Protein AF-0000000068358275 (afdb_homodimer)

Foldseek 3Di:
DVLCVQLDDDPVNLQVQLVVQQVQLVVQLVVLHQRKKKFKAFPNDTQFIFDACCPVVVNVPRHRLNRRLVSNVVSCVVVVHDQLVRQLRIEMEMAEADFQVSLLVSQQSQRAEYEYAAYDCPGHQCPNPHNSQCDPDPPRGDRHYYHYHRVNVSSVVSNVVSVCVVPVPPPPD/DVLCVQLDDDPVNLQVQLVVQQVQLVVQLVVLHQRKKKFKAFPNDTQFIFDACCPVVVNVPRHRLNRRLVSNVVSCVVVVHDQLVRQLRIEMEMAEADFLVSLLVSQQSQRAEYEYAAYDCPGHQCPNPHNSQCDPDPPRGDRHYYHYHRVNVSSVVSNVVSVCVVPVPPPPD

Secondary structure (DSSP, 8-state):
--HHHHT---HHHHHHHHHHHHHHHHHHHHTTS---EEEEEETTEEEEEEE--HHHHT-TT--HHHHHHHHHHHHHHHTT--HHHHHTTEEEEEEE--BHHHHHHHHHTT--EEEEEE--TTTBTBTTS-BTTT---TTS----EEEE-TTHHHHHHHHHHHHHHH-TTSS--/--HHHHT---HHHHHHHHHHHHHHHHHHHHTTS---EEEEEETTEEEEEEE--HHHHT-TT--HHHHHHHHHHHHHHHTT--HHHHHTTEEEEEEE--BHHHHHHHHHTT--EEEEEE--TTTBTBTTS-BTTT---TTS----EEEE-TTHHHHHHHHHHHHHHH-TTSS--

Nearest PDB structures (foldseek):
  7nz9-assembly1_A  TM=9.849E-01  e=3.488E-32  Mus musculus
  3dh1-assembly2_C  TM=9.889E-01  e=5.276E-32  Homo sapiens
  7bv5-assembly1_A  TM=9.024E-01  e=4.294E-19  Saccharomyces cerevisiae S288C
  7bv5-assembly2_B  TM=9.314E-01  e=2.581E-18  Saccharomyces cerevisiae S288C
  1wwr-assembly1_A  TM=8.885E-01  e=2.409E-18  Aquifex aeolicus

Structure (mmCIF, N/CA/C/O backbone):
data_AF-0000000068358275-model_v1
#
loop_
_entity.id
_entity.type
_entity.pdbx_description
1 polymer 'tRNA-specific adenosine deaminase 2'
#
loop_
_atom_site.group_PDB
_atom_site.id
_atom_site.type_symbol
_atom_site.label_atom_id
_atom_site.label_alt_id
_atom_site.label_comp_id
_atom_site.label_asym_id
_atom_site.label_entity_id
_atom_site.label_seq_id
_atom_site.pdbx_PDB_ins_code
_atom_site.Cartn_x
_atom_site.Cartn_y
_atom_site.Cartn_z
_atom_site.occupancy
_atom_site.B_iso_or_equiv
_atom_site.auth_seq_id
_atom_site.auth_comp_id
_atom_site.auth_asym_id
_atom_site.auth_atom_id
_atom_site.pdbx_PDB_model_num
ATOM 1 N N . MET A 1 1 ? -19.656 21.547 -2.484 1 29 1 MET A N 1
ATOM 2 C CA . MET A 1 1 ? -19.406 22.75 -1.692 1 29 1 MET A CA 1
ATOM 3 C C . MET A 1 1 ? -19.469 22.438 -0.201 1 29 1 MET A C 1
ATOM 5 O O . MET A 1 1 ? -18.75 23.047 0.593 1 29 1 MET A O 1
ATOM 9 N N . GLU A 1 2 ? -20.453 21.672 0.161 1 29.8 2 GLU A N 1
ATOM 10 C CA . GLU A 1 2 ? -20.75 21.328 1.547 1 29.8 2 GLU A CA 1
ATOM 11 C C . GLU A 1 2 ? -19.719 20.375 2.123 1 29.8 2 GLU A C 1
ATOM 13 O O . GLU A 1 2 ? -19.359 20.469 3.301 1 29.8 2 GLU A O 1
ATOM 18 N N . ALA A 1 3 ? -19.328 19.375 1.295 1 34.16 3 ALA A N 1
ATOM 19 C CA . ALA A 1 3 ? -18.344 18.422 1.81 1 34.16 3 ALA A CA 1
ATOM 20 C C . ALA A 1 3 ? -17.031 19.109 2.174 1 34.16 3 ALA A C 1
ATOM 22 O O . ALA A 1 3 ? -16.328 18.656 3.074 1 34.16 3 ALA A O 1
ATOM 23 N N . ALA A 1 4 ? -16.609 19.969 1.48 1 39.81 4 ALA A N 1
ATOM 24 C CA . ALA A 1 4 ? -15.43 20.781 1.687 1 39.81 4 ALA A CA 1
ATOM 25 C C . ALA A 1 4 ? -15.508 21.547 3.01 1 39.81 4 ALA A C 1
ATOM 27 O O . ALA A 1 4 ? -14.477 21.906 3.588 1 39.81 4 ALA A O 1
ATOM 28 N N . GLU A 1 5 ? -16.625 21.953 3.33 1 41.81 5 GLU A N 1
ATOM 29 C CA . GLU A 1 5 ? -16.859 22.734 4.539 1 41.81 5 GLU A CA 1
ATOM 30 C C . GLU A 1 5 ? -16.547 21.922 5.793 1 41.81 5 GLU A C 1
ATOM 32 O O . GLU A 1 5 ? -16.188 22.484 6.832 1 41.81 5 GLU A O 1
ATOM 37 N N . ARG A 1 6 ? -16.969 20.656 5.621 1 47.38 6 ARG A N 1
ATOM 38 C CA . ARG A 1 6 ? -16.969 19.891 6.859 1 47.38 6 ARG A CA 1
ATOM 39 C C . ARG A 1 6 ? -15.555 19.656 7.367 1 47.38 6 ARG A C 1
ATOM 41 O O . ARG A 1 6 ? -15.328 19.578 8.578 1 47.38 6 ARG A O 1
ATOM 48 N N . TRP A 1 7 ? -14.578 19.422 6.473 1 59 7 TRP A N 1
ATOM 49 C CA . TRP A 1 7 ? -13.273 19.125 7.043 1 59 7 TRP A CA 1
ATOM 50 C C . TRP A 1 7 ? -12.367 20.359 7.004 1 59 7 TRP A C 1
ATOM 52 O O . TRP A 1 7 ? -11.141 20.234 7.043 1 59 7 TRP A O 1
ATOM 62 N N . ARG A 1 8 ? -13.031 21.484 7.055 1 57.34 8 ARG A N 1
ATOM 63 C CA . ARG A 1 8 ? -12.367 22.75 6.801 1 57.34 8 ARG A CA 1
ATOM 64 C C . ARG A 1 8 ? -11.367 23.078 7.91 1 57.34 8 ARG A C 1
ATOM 66 O O . ARG A 1 8 ? -11.766 23.406 9.031 1 57.34 8 ARG A O 1
ATOM 73 N N . ALA A 1 9 ? -10.203 22.469 7.766 1 65.06 9 ALA A N 1
ATOM 74 C CA . ALA A 1 9 ? -9.125 22.984 8.609 1 65.06 9 ALA A CA 1
ATOM 75 C C . ALA A 1 9 ? -8.844 24.453 8.312 1 65.06 9 ALA A C 1
ATOM 77 O O . ALA A 1 9 ? -8.656 24.828 7.148 1 65.06 9 ALA A O 1
ATOM 78 N N . SER A 1 10 ? -9.086 25.312 9.336 1 74.5 10 SER A N 1
ATOM 79 C CA . SER A 1 10 ? -8.719 26.719 9.141 1 74.5 10 SER A CA 1
ATOM 80 C C . SER A 1 10 ? -7.258 26.859 8.727 1 74.5 10 SER A C 1
ATOM 82 O O . SER A 1 10 ? -6.465 25.938 8.914 1 74.5 10 SER A O 1
ATOM 84 N N . ALA A 1 11 ? -6.961 27.906 8.062 1 74.38 11 ALA A N 1
ATOM 85 C CA . ALA A 1 11 ? -5.594 28.172 7.625 1 74.38 11 ALA A CA 1
ATOM 86 C C . ALA A 1 11 ? -4.617 28.062 8.797 1 74.38 11 ALA A C 1
ATOM 88 O O . ALA A 1 11 ? -3.516 27.531 8.641 1 74.38 11 ALA A O 1
ATOM 89 N N . GLY A 1 12 ? -5.051 28.625 9.914 1 82.19 12 GLY A N 1
ATOM 90 C CA . GLY A 1 12 ? -4.219 28.547 11.102 1 82.19 12 GLY A CA 1
ATOM 91 C C . GLY A 1 12 ? -4.012 27.125 11.602 1 82.19 12 GLY A C 1
ATOM 92 O O . GLY A 1 12 ? -2.908 26.766 12.016 1 82.19 12 GLY A O 1
ATOM 93 N N . GLU A 1 13 ? -4.953 26.344 11.539 1 87.62 13 GLU A N 1
ATOM 94 C CA . GLU A 1 13 ? -4.852 24.953 11.938 1 87.62 13 GLU A CA 1
ATOM 95 C C . GLU A 1 13 ? -3.936 24.172 11 1 87.62 13 GLU A C 1
ATOM 97 O O . GLU A 1 13 ? -3.107 23.375 11.445 1 87.62 13 GLU A O 1
ATOM 102 N N . ILE A 1 14 ? -4.062 24.438 9.773 1 90.94 14 ILE A N 1
ATOM 103 C CA . ILE A 1 14 ? -3.234 23.766 8.773 1 90.94 14 ILE A CA 1
ATOM 104 C C . ILE A 1 14 ? -1.761 24.062 9.039 1 90.94 14 ILE A C 1
ATOM 106 O O . ILE A 1 14 ? -0.926 23.156 9.039 1 90.94 14 ILE A O 1
ATOM 110 N N . GLU A 1 15 ? -1.53 25.297 9.281 1 92.19 15 GLU A N 1
ATOM 111 C CA . GLU A 1 15 ? -0.153 25.719 9.531 1 92.19 15 GLU A CA 1
ATOM 112 C C . GLU A 1 15 ? 0.414 25.016 10.766 1 92.19 15 GLU A C 1
ATOM 114 O O . GLU A 1 15 ? 1.547 24.531 10.742 1 92.19 15 GLU A O 1
ATOM 119 N N . ALA A 1 16 ? -0.3 25 11.789 1 95 16 ALA A N 1
ATOM 120 C CA . ALA A 1 16 ? 0.156 24.391 13.031 1 95 16 ALA A CA 1
ATOM 121 C C . ALA A 1 16 ? 0.423 22.891 12.852 1 95 16 ALA A C 1
ATOM 123 O O . ALA A 1 16 ? 1.437 22.375 13.32 1 95 16 ALA A O 1
ATOM 124 N N . TRP A 1 17 ? -0.455 22.188 12.234 1 96.25 17 TRP A N 1
ATOM 125 C CA . TRP A 1 17 ? -0.31 20.75 12.023 1 96.25 17 TRP A CA 1
ATOM 126 C C . TRP A 1 17 ? 0.848 20.469 11.07 1 96.25 17 TRP A C 1
ATOM 128 O O . TRP A 1 17 ? 1.626 19.531 11.305 1 96.25 17 TRP A O 1
ATOM 138 N N . MET A 1 18 ? 0.963 21.312 10.039 1 97.19 18 MET A N 1
ATOM 139 C CA . MET A 1 18 ? 2.053 21.094 9.086 1 97.19 18 MET A CA 1
ATOM 140 C C . MET A 1 18 ? 3.404 21.359 9.75 1 97.19 18 MET A C 1
ATOM 142 O O . MET A 1 18 ? 4.391 20.688 9.43 1 97.19 18 MET A O 1
ATOM 146 N N . ASP A 1 19 ? 3.436 22.312 10.648 1 96.94 19 ASP A N 1
ATOM 147 C CA . ASP A 1 19 ? 4.66 22.547 11.406 1 96.94 19 ASP A CA 1
ATOM 148 C C . ASP A 1 19 ? 5.078 21.297 12.18 1 96.94 19 ASP A C 1
ATOM 150 O O . ASP A 1 19 ? 6.258 20.953 12.219 1 96.94 19 ASP A O 1
ATOM 154 N N . ARG A 1 20 ? 4.188 20.688 12.758 1 97.19 20 ARG A N 1
ATOM 155 C CA . ARG A 1 20 ? 4.465 19.469 13.516 1 97.19 20 ARG A CA 1
ATOM 156 C C . ARG A 1 20 ? 4.895 18.344 12.586 1 97.19 20 ARG A C 1
ATOM 158 O O . ARG A 1 20 ? 5.773 17.547 12.93 1 97.19 20 ARG A O 1
ATOM 165 N N . ALA A 1 21 ? 4.254 18.219 11.43 1 97.94 21 ALA A N 1
ATOM 166 C CA . ALA A 1 21 ? 4.664 17.219 10.445 1 97.94 21 ALA A CA 1
ATOM 167 C C . ALA A 1 21 ? 6.109 17.438 10.008 1 97.94 21 ALA A C 1
ATOM 169 O O . ALA A 1 21 ? 6.867 16.484 9.836 1 97.94 21 ALA A O 1
ATOM 170 N N . VAL A 1 22 ? 6.445 18.719 9.867 1 97.75 22 VAL A N 1
ATOM 171 C CA . VAL A 1 22 ? 7.809 19.062 9.477 1 97.75 22 VAL A CA 1
ATOM 172 C C . VAL A 1 22 ? 8.781 18.609 10.562 1 97.75 22 VAL A C 1
ATOM 174 O O . VAL A 1 22 ? 9.867 18.109 10.266 1 97.75 22 VAL A O 1
ATOM 177 N N . ASP A 1 23 ? 8.422 18.781 11.773 1 97.56 23 ASP A N 1
ATOM 178 C CA . ASP A 1 23 ? 9.258 18.312 12.883 1 97.56 23 ASP A CA 1
ATOM 179 C C . ASP A 1 23 ? 9.469 16.797 12.812 1 97.56 23 ASP A C 1
ATOM 181 O O . ASP A 1 23 ? 10.562 16.312 13.078 1 97.56 23 ASP A O 1
ATOM 185 N N . MET A 1 24 ? 8.508 16.094 12.445 1 97.56 24 MET A N 1
ATOM 186 C CA . MET A 1 24 ? 8.609 14.641 12.297 1 97.56 24 MET A CA 1
ATOM 187 C C . MET A 1 24 ? 9.531 14.273 11.141 1 97.56 24 MET A C 1
ATOM 189 O O . MET A 1 24 ? 10.297 13.312 11.234 1 97.56 24 MET A O 1
ATOM 193 N N . ALA A 1 25 ? 9.406 15.031 10.094 1 98.12 25 ALA A N 1
ATOM 194 C CA . ALA A 1 25 ? 10.289 14.797 8.953 1 98.12 25 ALA A CA 1
ATOM 195 C C . ALA A 1 25 ? 11.75 15.008 9.344 1 98.12 25 ALA A C 1
ATOM 197 O O . ALA A 1 25 ? 12.625 14.25 8.914 1 98.12 25 ALA A O 1
ATOM 198 N N . LYS A 1 26 ? 11.992 16.031 10.125 1 97.31 26 LYS A N 1
ATOM 199 C CA . LYS A 1 26 ? 13.344 16.281 10.625 1 97.31 26 LYS A CA 1
ATOM 200 C C . LYS A 1 26 ? 13.852 15.109 11.453 1 97.31 26 LYS A C 1
ATOM 202 O O . LYS A 1 26 ? 15.016 14.719 11.336 1 97.31 26 LYS A O 1
ATOM 207 N N . ASP A 1 27 ? 12.992 14.578 12.258 1 96.75 27 ASP A N 1
ATOM 208 C CA . ASP A 1 27 ? 13.336 13.398 13.047 1 96.75 27 ASP A CA 1
ATOM 209 C C . ASP A 1 27 ? 13.703 12.227 12.148 1 96.75 27 ASP A C 1
ATOM 211 O O . ASP A 1 27 ? 14.656 11.492 12.438 1 96.75 27 ASP A O 1
ATOM 215 N N . ALA A 1 28 ? 12.945 12.023 11.109 1 96.56 28 ALA A N 1
ATOM 216 C CA . ALA A 1 28 ? 13.258 10.969 10.148 1 96.56 28 ALA A CA 1
ATOM 217 C C . ALA A 1 28 ? 14.641 11.172 9.539 1 96.56 28 ALA A C 1
ATOM 219 O O . ALA A 1 28 ? 15.438 10.242 9.469 1 96.56 28 ALA A O 1
ATOM 220 N N . LEU A 1 29 ? 14.883 12.391 9.117 1 96.44 29 LEU A N 1
ATOM 221 C CA . LEU A 1 29 ? 16.172 12.734 8.523 1 96.44 29 LEU A CA 1
ATOM 222 C C . LEU A 1 29 ? 17.312 12.445 9.492 1 96.44 29 LEU A C 1
ATOM 224 O O . LEU A 1 29 ? 18.312 11.844 9.117 1 96.44 29 LEU A O 1
ATOM 228 N N . GLU A 1 30 ? 17.156 12.789 10.742 1 95.5 30 GLU A N 1
ATOM 229 C CA . GLU A 1 30 ? 18.156 12.594 11.773 1 95.5 30 GLU A CA 1
ATOM 230 C C . GLU A 1 30 ? 18.406 11.109 12.031 1 95.5 30 GLU A C 1
ATOM 232 O O . GLU A 1 30 ? 19.484 10.719 12.484 1 95.5 30 GLU A O 1
ATOM 237 N N . ASN A 1 31 ? 17.484 10.32 11.68 1 94.94 31 ASN A N 1
ATOM 238 C CA . ASN A 1 31 ? 17.594 8.883 11.922 1 94.94 31 ASN A CA 1
ATOM 239 C C . ASN A 1 31 ? 17.906 8.117 10.641 1 94.94 31 ASN A C 1
ATOM 241 O O . ASN A 1 31 ? 17.703 6.902 10.57 1 94.94 31 ASN A O 1
ATOM 245 N N . GLY A 1 32 ? 18.266 8.828 9.625 1 94.56 32 GLY A N 1
ATOM 246 C CA . GLY A 1 32 ? 18.734 8.195 8.398 1 94.56 32 GLY A CA 1
ATOM 247 C C . GLY A 1 32 ? 17.609 7.68 7.523 1 94.56 32 GLY A C 1
ATOM 248 O O . GLY A 1 32 ? 17.781 6.711 6.777 1 94.56 32 GLY A O 1
ATOM 249 N N . GLU A 1 33 ? 16.469 8.266 7.648 1 97.06 33 GLU A N 1
ATOM 250 C CA . GLU A 1 33 ? 15.312 7.926 6.816 1 97.06 33 GLU A CA 1
ATOM 251 C C . GLU A 1 33 ? 14.984 9.055 5.844 1 97.06 33 GLU A C 1
ATOM 253 O O . GLU A 1 33 ? 15.367 10.203 6.07 1 97.06 33 GLU A O 1
ATOM 258 N N . VAL A 1 34 ? 14.32 8.68 4.645 1 95.94 34 VAL A N 1
ATOM 259 C CA . VAL A 1 34 ? 13.75 9.734 3.805 1 95.94 34 VAL A CA 1
ATOM 260 C C . VAL A 1 34 ? 12.898 10.672 4.656 1 95.94 34 VAL A C 1
ATOM 262 O O . VAL A 1 34 ? 12.039 10.219 5.414 1 95.94 34 VAL A O 1
ATOM 265 N N . PRO A 1 35 ? 13.148 11.945 4.617 1 97.81 35 PRO A N 1
ATOM 266 C CA . PRO A 1 35 ? 12.516 12.891 5.543 1 97.81 35 PRO A CA 1
ATOM 267 C C . PRO A 1 35 ? 11.062 13.188 5.176 1 97.81 35 PRO A C 1
ATOM 269 O O . PRO A 1 35 ? 10.766 14.242 4.617 1 97.81 35 PRO A O 1
ATOM 272 N N . VAL A 1 36 ? 10.258 12.367 5.527 1 98.44 36 VAL A N 1
ATOM 273 C CA . VAL A 1 36 ? 8.82 12.531 5.395 1 98.44 36 VAL A CA 1
ATOM 274 C C . VAL A 1 36 ? 8.156 12.391 6.766 1 98.44 36 VAL A C 1
ATOM 276 O O . VAL A 1 36 ? 8.461 11.461 7.516 1 98.44 36 VAL A O 1
ATOM 279 N N . GLY A 1 37 ? 7.355 13.305 7.086 1 98.44 37 GLY A N 1
ATOM 280 C CA . GLY A 1 37 ? 6.531 13.273 8.289 1 98.44 37 GLY A CA 1
ATOM 281 C C . GLY A 1 37 ? 5.062 13.539 8.008 1 98.44 37 GLY A C 1
ATOM 282 O O . GLY A 1 37 ? 4.723 14.367 7.16 1 98.44 37 GLY A O 1
ATOM 283 N N . CYS A 1 38 ? 4.207 12.719 8.727 1 98.06 38 CYS A N 1
ATOM 284 C CA . CYS A 1 38 ? 2.787 12.969 8.516 1 98.06 38 CYS A CA 1
ATOM 285 C C . CYS A 1 38 ? 2.004 12.805 9.812 1 98.06 38 CYS A C 1
ATOM 287 O O . CYS A 1 38 ? 2.492 12.195 10.766 1 98.06 38 CYS A O 1
ATOM 289 N N . LEU A 1 39 ? 0.853 13.469 9.852 1 98.44 39 LEU A N 1
ATOM 290 C CA . LEU A 1 39 ? -0.111 13.438 10.945 1 98.44 39 LEU A CA 1
ATOM 291 C C . LEU A 1 39 ? -1.514 13.141 10.422 1 98.44 39 LEU A C 1
ATOM 293 O O . LEU A 1 39 ? -1.911 13.648 9.375 1 98.44 39 LEU A O 1
ATOM 297 N N . MET A 1 40 ? -2.148 12.305 11.117 1 98.5 40 MET A N 1
ATOM 298 C CA . MET A 1 40 ? -3.584 12.141 10.914 1 98.5 40 MET A CA 1
ATOM 299 C C . MET A 1 40 ? -4.371 12.734 12.078 1 98.5 40 MET A C 1
ATOM 301 O O . MET A 1 40 ? -4.184 12.336 13.227 1 98.5 40 MET A O 1
ATOM 305 N N . VAL A 1 41 ? -5.195 13.711 11.734 1 98.25 41 VAL A N 1
ATOM 306 C CA . VAL A 1 41 ? -5.906 14.477 12.75 1 98.25 41 VAL A CA 1
ATOM 307 C C . VAL A 1 41 ? -7.406 14.211 12.648 1 98.25 41 VAL A C 1
ATOM 309 O O . VAL A 1 41 ? -8.008 14.406 11.586 1 98.25 41 VAL A O 1
ATOM 312 N N . TYR A 1 42 ? -7.973 13.703 13.688 1 97.56 42 TYR A N 1
ATOM 313 C CA . TYR A 1 42 ? -9.391 13.383 13.852 1 97.56 42 TYR A CA 1
ATOM 314 C C . TYR A 1 42 ? -9.992 14.164 15.016 1 97.56 42 TYR A C 1
ATOM 316 O O . TYR A 1 42 ? -9.531 14.047 16.156 1 97.56 42 TYR A O 1
ATOM 324 N N . ASN A 1 43 ? -10.945 15.039 14.727 1 94.38 43 ASN A N 1
ATOM 325 C CA . ASN A 1 43 ? -11.586 15.836 15.758 1 94.38 43 ASN A CA 1
ATOM 326 C C . ASN A 1 43 ? -10.57 16.609 16.578 1 94.38 43 ASN A C 1
ATOM 328 O O . ASN A 1 43 ? -10.586 16.562 17.812 1 94.38 43 ASN A O 1
ATOM 332 N N . ASN A 1 44 ? -9.68 17.203 15.891 1 93.5 44 ASN A N 1
ATOM 333 C CA . ASN A 1 44 ? -8.656 18.078 16.453 1 93.5 44 ASN A CA 1
ATOM 334 C C . ASN A 1 44 ? -7.695 17.312 17.359 1 93.5 44 ASN A C 1
ATOM 336 O O . ASN A 1 44 ? -7.051 17.906 18.234 1 93.5 44 ASN A O 1
ATOM 340 N N . GLU A 1 45 ? -7.582 16.078 17.141 1 96.06 45 GLU A N 1
ATOM 341 C CA . GLU A 1 45 ? -6.656 15.203 17.859 1 96.06 45 GLU A CA 1
ATOM 342 C C . GLU A 1 45 ? -5.781 14.414 16.891 1 96.06 45 GLU A C 1
ATOM 344 O O . GLU A 1 45 ? -6.262 13.906 15.883 1 96.06 45 GLU A O 1
ATOM 349 N N . ILE A 1 46 ? -4.543 14.375 17.297 1 98 46 ILE A N 1
ATOM 350 C CA . ILE A 1 46 ? -3.65 13.508 16.531 1 98 46 ILE A CA 1
ATOM 351 C C . ILE A 1 46 ? -3.922 12.047 16.891 1 98 46 ILE A C 1
ATOM 353 O O . ILE A 1 46 ? -3.713 11.641 18.047 1 98 46 ILE A O 1
ATOM 357 N N . VAL A 1 47 ? -4.332 11.297 15.945 1 98.56 47 VAL A N 1
ATOM 358 C CA . VAL A 1 47 ? -4.652 9.906 16.234 1 98.56 47 VAL A CA 1
ATOM 359 C C . VAL A 1 47 ? -3.629 8.992 15.562 1 98.56 47 VAL A C 1
ATOM 361 O O . VAL A 1 47 ? -3.539 7.805 15.891 1 98.56 47 VAL A O 1
ATOM 364 N N . GLY A 1 48 ? -2.852 9.531 14.656 1 98.44 48 GLY A N 1
ATOM 365 C CA . GLY A 1 48 ? -1.765 8.828 13.992 1 98.44 48 GLY A CA 1
ATOM 366 C C . GLY A 1 48 ? -0.619 9.742 13.602 1 98.44 48 GLY A C 1
ATOM 367 O O . GLY A 1 48 ? -0.841 10.883 13.18 1 98.44 48 GLY A O 1
ATOM 368 N N . LYS A 1 49 ? 0.493 9.305 13.844 1 98.31 49 LYS A N 1
ATOM 369 C CA . LYS A 1 49 ? 1.729 9.953 13.422 1 98.31 49 LYS A CA 1
ATOM 370 C C . LYS A 1 49 ? 2.666 8.969 12.727 1 98.31 49 LYS A C 1
ATOM 372 O O . LYS A 1 49 ? 2.787 7.82 13.156 1 98.31 49 LYS A O 1
ATOM 377 N N . GLY A 1 50 ? 3.268 9.492 11.648 1 97.5 50 GLY A N 1
ATOM 378 C CA . GLY A 1 50 ? 4.156 8.586 10.938 1 97.5 50 GLY A CA 1
ATOM 379 C C . GLY A 1 50 ? 5.371 9.281 10.352 1 97.5 50 GLY A C 1
ATOM 380 O O . GLY A 1 50 ? 5.273 10.406 9.867 1 97.5 50 GLY A O 1
ATOM 381 N N . ARG A 1 51 ? 6.457 8.672 10.422 1 97.44 51 ARG A N 1
ATOM 382 C CA . ARG A 1 51 ? 7.645 8.922 9.609 1 97.44 51 ARG A CA 1
ATOM 383 C C . ARG A 1 51 ? 8.047 7.68 8.828 1 97.44 51 ARG A C 1
ATOM 385 O O . ARG A 1 51 ? 7.586 6.574 9.125 1 97.44 51 ARG A O 1
ATOM 392 N N . ASN A 1 52 ? 8.828 7.91 7.789 1 96.38 52 ASN A N 1
ATOM 393 C CA . ASN A 1 52 ? 9.336 6.75 7.066 1 96.38 52 ASN A CA 1
ATOM 394 C C . ASN A 1 52 ? 10.125 5.82 7.984 1 96.38 52 ASN A C 1
ATOM 396 O O . ASN A 1 52 ? 10.898 6.281 8.828 1 96.38 52 ASN A O 1
ATOM 400 N N . GLU A 1 53 ? 9.859 4.574 7.902 1 96.88 53 GLU A N 1
ATOM 401 C CA . GLU A 1 53 ? 10.578 3.555 8.664 1 96.88 53 GLU A CA 1
ATOM 402 C C . GLU A 1 53 ? 11.156 2.484 7.742 1 96.88 53 GLU A C 1
ATOM 404 O O . GLU A 1 53 ? 11.109 1.294 8.062 1 96.88 53 GLU A O 1
ATOM 409 N N . VAL A 1 54 ? 11.516 2.875 6.574 1 96.31 54 VAL A N 1
ATOM 410 C CA . VAL A 1 54 ? 11.977 1.961 5.531 1 96.31 54 VAL A CA 1
ATOM 411 C C . VAL A 1 54 ? 13.297 1.316 5.953 1 96.31 54 VAL A C 1
ATOM 413 O O . VAL A 1 54 ? 13.422 0.09 5.941 1 96.31 54 VAL A O 1
ATOM 416 N N . ASN A 1 55 ? 14.266 2.146 6.383 1 94.44 55 ASN A N 1
ATOM 417 C CA . ASN A 1 55 ? 15.586 1.645 6.766 1 94.44 55 ASN A CA 1
ATOM 418 C C . ASN A 1 55 ? 15.523 0.854 8.07 1 94.44 55 ASN A C 1
ATOM 420 O O . ASN A 1 55 ? 16.109 -0.222 8.172 1 94.44 55 ASN A O 1
ATOM 424 N N . GLU A 1 56 ? 14.859 1.362 9.008 1 93.94 56 GLU A N 1
ATOM 425 C CA . GLU A 1 56 ? 14.742 0.726 10.32 1 93.94 56 GLU A CA 1
ATOM 426 C C . GLU A 1 56 ? 14.133 -0.669 10.203 1 93.94 56 GLU A C 1
ATOM 428 O O . GLU A 1 56 ? 14.578 -1.603 10.867 1 93.94 56 GLU A O 1
ATOM 433 N N . THR A 1 57 ? 13.18 -0.876 9.297 1 94.38 57 THR A N 1
ATOM 434 C CA . THR A 1 57 ? 12.422 -2.117 9.227 1 94.38 57 THR A CA 1
ATOM 435 C C . THR A 1 57 ? 12.891 -2.98 8.062 1 94.38 57 THR A C 1
ATOM 437 O O . THR A 1 57 ? 12.43 -4.109 7.895 1 94.38 57 THR A O 1
ATOM 440 N N . LYS A 1 58 ? 13.734 -2.367 7.137 1 94.25 58 LYS A N 1
ATOM 441 C CA . LYS A 1 58 ? 14.156 -3.029 5.906 1 94.25 58 LYS A CA 1
ATOM 442 C C . LYS A 1 58 ? 12.961 -3.4 5.039 1 94.25 58 LYS A C 1
ATOM 444 O O . LYS A 1 58 ? 12.906 -4.496 4.477 1 94.25 58 LYS A O 1
ATOM 449 N N . ASN A 1 59 ? 12.016 -2.604 5.062 1 96.31 59 ASN A N 1
ATOM 450 C CA . ASN A 1 59 ? 10.773 -2.725 4.305 1 96.31 59 ASN A CA 1
ATOM 451 C C . ASN A 1 59 ? 10.469 -1.453 3.521 1 96.31 59 ASN A C 1
ATOM 453 O O . ASN A 1 59 ? 10.008 -0.461 4.09 1 96.31 59 ASN A O 1
ATOM 457 N N . ALA A 1 60 ? 10.594 -1.508 2.289 1 95.5 60 ALA A N 1
ATOM 458 C CA . ALA A 1 60 ? 10.516 -0.336 1.42 1 95.5 60 ALA A CA 1
ATOM 459 C C . ALA A 1 60 ? 9.086 0.207 1.363 1 95.5 60 ALA A C 1
ATOM 461 O O . ALA A 1 60 ? 8.859 1.323 0.892 1 95.5 60 ALA A O 1
ATOM 462 N N . THR A 1 61 ? 8.078 -0.516 1.89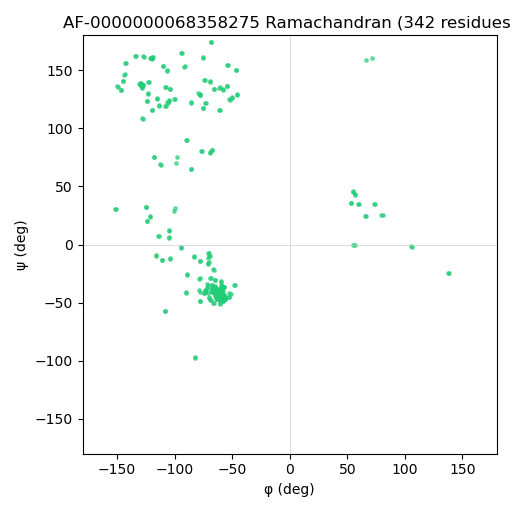8 1 96.62 61 THR A N 1
ATOM 463 C CA . THR A 1 61 ? 6.691 -0.068 1.822 1 96.62 61 THR A CA 1
ATOM 464 C C . THR A 1 61 ? 6.297 0.693 3.086 1 96.62 61 THR A C 1
ATOM 466 O O . THR A 1 61 ? 5.184 1.214 3.182 1 96.62 61 THR A O 1
ATOM 469 N N . ARG A 1 62 ? 7.199 0.785 4.035 1 97.81 62 ARG A N 1
ATOM 470 C CA . ARG A 1 62 ? 6.84 1.409 5.301 1 97.81 62 ARG A CA 1
ATOM 471 C C . ARG A 1 62 ? 7.016 2.924 5.238 1 97.81 62 ARG A C 1
ATOM 473 O O . ARG A 1 62 ? 7.812 3.492 5.984 1 97.81 62 ARG A O 1
ATOM 480 N N . HIS A 1 63 ? 6.23 3.5 4.422 1 98.31 63 HIS A N 1
ATOM 481 C CA . HIS A 1 63 ? 6.18 4.949 4.277 1 98.31 63 HIS A CA 1
ATOM 482 C C . HIS A 1 63 ? 5.449 5.594 5.449 1 98.31 63 HIS A C 1
ATOM 484 O O . HIS A 1 63 ? 4.688 4.93 6.156 1 98.31 63 HIS A O 1
ATOM 490 N N . ALA A 1 64 ? 5.656 6.863 5.656 1 98.56 64 ALA A N 1
ATOM 491 C CA . ALA A 1 64 ? 5.082 7.633 6.754 1 98.56 64 ALA A CA 1
ATOM 492 C C . ALA A 1 64 ? 3.564 7.465 6.809 1 98.56 64 ALA A C 1
ATOM 494 O O . ALA A 1 64 ? 2.994 7.27 7.887 1 98.56 64 ALA A O 1
ATOM 495 N N . GLU A 1 65 ? 2.881 7.547 5.648 1 98.69 65 GLU A N 1
ATOM 496 C CA . GLU A 1 65 ? 1.426 7.438 5.582 1 98.69 65 GLU A CA 1
ATOM 497 C C . GLU A 1 65 ? 0.956 6.066 6.062 1 98.69 65 GLU A C 1
ATOM 499 O O . GLU A 1 65 ? -0.034 5.961 6.789 1 98.69 65 GLU A O 1
ATOM 504 N N . MET A 1 66 ? 1.66 5.027 5.641 1 98.56 66 MET A N 1
ATOM 505 C CA . MET A 1 66 ? 1.304 3.672 6.043 1 98.56 66 MET A CA 1
ATOM 506 C C . MET A 1 66 ? 1.47 3.49 7.551 1 98.56 66 MET A C 1
ATOM 508 O O . MET A 1 66 ? 0.63 2.865 8.203 1 98.56 66 MET A O 1
ATOM 512 N N . VAL A 1 67 ? 2.541 4.004 8.086 1 98.31 67 VAL A N 1
ATOM 513 C CA . VAL A 1 67 ? 2.787 3.961 9.523 1 98.31 67 VAL A CA 1
ATOM 514 C C . VAL A 1 67 ? 1.66 4.68 10.258 1 98.31 67 VAL A C 1
ATOM 516 O O . VAL A 1 67 ? 1.143 4.172 11.258 1 98.31 67 VAL A O 1
ATOM 519 N N . ALA A 1 68 ? 1.271 5.82 9.781 1 98.69 68 ALA A N 1
ATOM 520 C CA . ALA A 1 68 ? 0.201 6.598 10.406 1 98.69 68 ALA A CA 1
ATOM 521 C C . ALA A 1 68 ? -1.121 5.836 10.367 1 98.69 68 ALA A C 1
ATOM 523 O O . ALA A 1 68 ? -1.871 5.832 11.344 1 98.69 68 ALA A O 1
ATOM 524 N N . ILE A 1 69 ? -1.399 5.219 9.242 1 98.5 69 ILE A N 1
ATOM 525 C CA . ILE A 1 69 ? -2.621 4.434 9.109 1 98.5 69 ILE A CA 1
ATOM 526 C C . ILE A 1 69 ? -2.654 3.355 10.195 1 98.5 69 ILE A C 1
ATOM 528 O O . ILE A 1 69 ? -3.672 3.174 10.867 1 98.5 69 ILE A O 1
ATOM 532 N N . ASP A 1 70 ? -1.564 2.664 10.375 1 98.19 70 ASP A N 1
ATOM 533 C CA . ASP A 1 70 ? -1.498 1.627 11.398 1 98.19 70 ASP A CA 1
ATOM 534 C C . ASP A 1 70 ? -1.809 2.199 12.781 1 98.19 70 ASP A C 1
ATOM 536 O O . ASP A 1 70 ? -2.52 1.577 13.578 1 98.19 70 ASP A O 1
ATOM 540 N N . GLN A 1 71 ? -1.277 3.293 13.07 1 98.56 71 GLN A N 1
ATOM 541 C CA . GLN A 1 71 ? -1.486 3.902 14.375 1 98.56 71 GLN A CA 1
ATOM 542 C C . GLN A 1 71 ? -2.945 4.305 14.57 1 98.56 71 GLN A C 1
ATOM 544 O O . GLN A 1 71 ? -3.488 4.184 15.672 1 98.56 71 GLN A O 1
ATOM 549 N N . VAL A 1 72 ? -3.564 4.828 13.508 1 98.69 72 VAL A N 1
ATOM 550 C CA . VAL A 1 72 ? -4.98 5.176 13.602 1 98.69 72 VAL A CA 1
ATOM 551 C C . VAL A 1 72 ? -5.801 3.92 13.883 1 98.69 72 VAL A C 1
ATOM 553 O O . VAL A 1 72 ? -6.723 3.947 14.703 1 98.69 72 VAL A O 1
ATOM 556 N N . LEU A 1 73 ? -5.477 2.857 13.211 1 98.5 73 LEU A N 1
ATOM 557 C CA . LEU A 1 73 ? -6.188 1.604 13.43 1 98.5 73 LEU A CA 1
ATOM 558 C C . LEU A 1 73 ? -6.02 1.127 14.867 1 98.5 73 LEU A C 1
ATOM 560 O O . LEU A 1 73 ? -6.984 0.682 15.5 1 98.5 73 LEU A O 1
ATOM 564 N N . ASP A 1 74 ? -4.801 1.198 15.391 1 98.25 74 ASP A N 1
ATOM 565 C CA . ASP A 1 74 ? -4.559 0.872 16.797 1 98.25 74 ASP A CA 1
ATOM 566 C C . ASP A 1 74 ? -5.391 1.76 17.719 1 98.25 74 ASP A C 1
ATOM 568 O O . ASP A 1 74 ? -5.973 1.279 18.688 1 98.25 74 ASP A O 1
ATOM 572 N N . TRP A 1 75 ? -5.375 3.004 17.453 1 98.44 75 TRP A N 1
ATOM 573 C CA . TRP A 1 75 ? -6.152 3.969 18.234 1 98.44 75 TRP A CA 1
ATOM 574 C C . TRP A 1 75 ? -7.633 3.604 18.234 1 98.44 75 TRP A C 1
ATOM 576 O O . TRP A 1 75 ? -8.289 3.652 19.266 1 98.44 75 TRP A O 1
ATOM 586 N N . CYS A 1 76 ? -8.133 3.277 17.047 1 98.31 76 CYS A N 1
ATOM 587 C CA . CYS A 1 76 ? -9.531 2.877 16.922 1 98.31 76 CYS A CA 1
ATOM 588 C C . CYS A 1 76 ? -9.828 1.674 17.812 1 98.31 76 CYS A C 1
ATOM 590 O O . CYS A 1 76 ? -10.859 1.636 18.484 1 98.31 76 CYS A O 1
ATOM 592 N N . GLN A 1 77 ? -8.93 0.73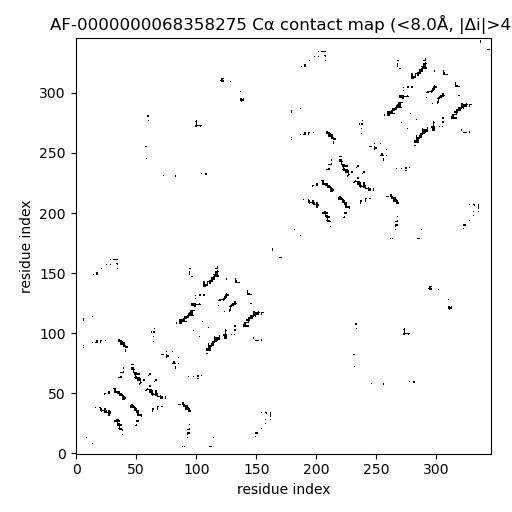6 17.75 1 97.5 77 GLN A N 1
ATOM 593 C CA . GLN A 1 77 ? -9.109 -0.454 18.578 1 97.5 77 GLN A CA 1
ATOM 594 C C . GLN A 1 77 ? -9.133 -0.096 20.062 1 97.5 77 GLN A C 1
ATOM 596 O O . GLN A 1 77 ? -9.992 -0.567 20.797 1 97.5 77 GLN A O 1
ATOM 601 N N . GLN A 1 78 ? -8.234 0.705 20.5 1 97.69 78 GLN A N 1
ATOM 602 C CA . GLN A 1 78 ? -8.109 1.103 21.891 1 97.69 78 GLN A CA 1
ATOM 603 C C . GLN A 1 78 ? -9.328 1.902 22.344 1 97.69 78 GLN A C 1
ATOM 605 O O . GLN A 1 78 ? -9.734 1.813 23.516 1 97.69 78 GLN A O 1
ATOM 610 N N . HIS A 1 79 ? -9.891 2.592 21.438 1 97.56 79 HIS A N 1
ATOM 611 C CA . HIS A 1 79 ? -10.992 3.484 21.781 1 97.56 79 HIS A CA 1
ATOM 612 C C . HIS A 1 79 ? -12.336 2.908 21.344 1 97.56 79 HIS A C 1
ATOM 614 O O . HIS A 1 79 ? -13.359 3.588 21.422 1 97.56 79 HIS A O 1
ATOM 620 N N . LYS A 1 80 ? -12.32 1.683 20.844 1 96.81 80 LYS A N 1
ATOM 621 C CA . LYS A 1 80 ? -13.516 0.962 20.422 1 96.81 80 LYS A CA 1
ATOM 622 C C . LYS A 1 80 ? -14.297 1.759 19.375 1 96.81 80 LYS A C 1
ATOM 624 O O . LYS A 1 80 ? -15.508 1.938 19.5 1 96.81 80 LYS A O 1
ATOM 629 N N . LYS A 1 81 ? -13.578 2.33 18.453 1 97.31 81 LYS A N 1
ATOM 630 C CA . LYS A 1 81 ? -14.164 3.057 17.328 1 97.31 81 LYS A CA 1
ATOM 631 C C . LYS A 1 81 ? -14.047 2.262 16.031 1 97.31 81 LYS A C 1
ATOM 633 O O . LYS A 1 81 ? -13.109 1.482 15.859 1 97.31 81 LYS A O 1
ATOM 638 N N . GLN A 1 82 ? -14.977 2.457 15.18 1 96.19 82 GLN A N 1
ATOM 639 C CA . GLN A 1 82 ? -14.914 1.847 13.859 1 96.19 82 GLN A CA 1
ATOM 640 C C . GLN A 1 82 ? -13.953 2.609 12.945 1 96.19 82 GLN A C 1
ATOM 642 O O . GLN A 1 82 ? -14.125 3.811 12.727 1 96.19 82 GLN A O 1
ATOM 647 N N . PRO A 1 83 ? -13.062 1.943 12.352 1 97 83 PRO A N 1
ATOM 648 C CA . PRO A 1 83 ? -12.062 2.621 11.531 1 97 83 PRO A CA 1
ATOM 649 C C . PRO A 1 83 ? -12.68 3.477 10.43 1 97 83 PRO A C 1
ATOM 651 O O . PRO A 1 83 ? -12.258 4.617 10.211 1 97 83 PRO A O 1
ATOM 654 N N . GLU A 1 84 ? -13.648 2.975 9.766 1 93.81 84 GLU A N 1
ATOM 655 C CA . GLU A 1 84 ? -14.266 3.713 8.664 1 93.81 84 GLU A CA 1
ATOM 656 C C . GLU A 1 84 ? -14.812 5.059 9.141 1 93.81 84 GLU A C 1
ATOM 658 O O . GLU A 1 84 ? -14.68 6.066 8.445 1 93.81 84 GLU A O 1
ATOM 663 N N . GLU A 1 85 ? -15.367 5.031 10.258 1 95.12 85 GLU A N 1
ATOM 664 C CA . GLU A 1 85 ? -15.898 6.266 10.828 1 95.12 85 GLU A CA 1
ATOM 665 C C . GLU A 1 85 ? -14.781 7.266 11.109 1 95.12 85 GLU A C 1
ATOM 667 O O . GLU A 1 85 ? -14.93 8.461 10.836 1 95.12 85 GLU A O 1
ATOM 672 N N . VAL A 1 86 ? -13.812 6.789 11.641 1 97.44 86 VAL A N 1
ATOM 673 C CA . VAL A 1 86 ? -12.703 7.664 12.023 1 97.44 86 VAL A CA 1
ATOM 674 C C . VAL A 1 86 ? -12.008 8.188 10.766 1 97.44 86 VAL A C 1
ATOM 676 O O . VAL A 1 86 ? -11.844 9.398 10.602 1 97.44 86 VAL A O 1
ATOM 679 N N . PHE A 1 87 ? -11.711 7.328 9.852 1 97 87 PHE A N 1
ATOM 680 C CA . PHE A 1 87 ? -10.945 7.719 8.672 1 97 87 PHE A CA 1
ATOM 681 C C . PHE A 1 87 ? -11.734 8.703 7.816 1 97 87 PHE A C 1
ATOM 683 O O . PHE A 1 87 ? -11.164 9.656 7.273 1 97 87 PHE A O 1
ATOM 690 N N . THR A 1 88 ? -12.984 8.57 7.727 1 95.62 88 THR A N 1
ATOM 691 C CA . THR A 1 88 ? -13.797 9.438 6.875 1 95.62 88 THR A CA 1
ATOM 692 C C . THR A 1 88 ? -13.875 10.844 7.453 1 95.62 88 THR A C 1
ATOM 694 O O . THR A 1 88 ? -14.328 11.773 6.781 1 95.62 88 THR A O 1
ATOM 697 N N . HIS A 1 89 ? -13.344 11.023 8.664 1 96.19 89 HIS A N 1
ATOM 698 C CA . HIS A 1 89 ? -13.328 12.336 9.305 1 96.19 89 HIS A CA 1
ATOM 699 C C . HIS A 1 89 ? -11.906 12.742 9.68 1 96.19 89 HIS A C 1
ATOM 701 O O . HIS A 1 89 ? -11.711 13.586 10.562 1 96.19 89 HIS A O 1
ATOM 707 N N . THR A 1 90 ? -11 12.109 9.039 1 96.94 90 THR A N 1
ATOM 708 C CA . THR A 1 90 ? -9.602 12.359 9.352 1 96.94 90 THR A CA 1
ATOM 709 C C . THR A 1 90 ? -8.93 13.148 8.227 1 96.94 90 THR A C 1
ATOM 711 O O . THR A 1 90 ? -9.156 12.875 7.047 1 96.94 90 THR A O 1
ATOM 714 N N . VAL A 1 91 ? -8.148 14.148 8.617 1 96.81 91 VAL A N 1
ATOM 715 C CA . VAL A 1 91 ? -7.309 14.883 7.68 1 96.81 91 VAL A CA 1
ATOM 716 C C . VAL A 1 91 ? -5.855 14.438 7.824 1 96.81 91 VAL A C 1
ATOM 718 O O . VAL A 1 91 ? -5.352 14.297 8.938 1 96.81 91 VAL A O 1
ATOM 721 N N . LEU A 1 92 ? -5.234 14.188 6.691 1 98.19 92 LEU A N 1
ATOM 722 C CA . LEU A 1 92 ? -3.816 13.836 6.691 1 98.19 92 LEU A CA 1
ATOM 723 C C . LEU A 1 92 ? -2.961 15.047 6.32 1 98.19 92 LEU A C 1
ATOM 725 O O . LEU A 1 92 ? -3.213 15.703 5.309 1 98.19 92 LEU A O 1
ATOM 729 N N . TYR A 1 93 ? -2.018 15.391 7.152 1 98.19 93 TYR A N 1
ATOM 730 C CA . TYR A 1 93 ? -0.971 16.375 6.898 1 98.19 93 TYR A CA 1
ATOM 731 C C . TYR A 1 93 ? 0.37 15.695 6.656 1 98.19 93 TYR A C 1
ATOM 733 O O . TYR A 1 93 ? 0.853 14.938 7.504 1 98.19 93 TYR A O 1
ATOM 741 N N . VAL A 1 94 ? 0.966 15.938 5.512 1 98.75 94 VAL A N 1
ATOM 742 C CA . VAL A 1 94 ? 2.199 15.234 5.184 1 98.75 94 VAL A CA 1
ATOM 743 C C . VAL A 1 94 ? 3.143 16.172 4.43 1 98.75 94 VAL A C 1
ATOM 745 O O . VAL A 1 94 ? 2.699 17 3.631 1 98.75 94 VAL A O 1
ATOM 748 N N . THR A 1 95 ? 4.418 16.031 4.609 1 98.69 95 THR A N 1
ATOM 749 C CA . THR A 1 95 ? 5.383 17 4.105 1 98.69 95 THR A CA 1
ATOM 750 C C . THR A 1 95 ? 5.621 16.797 2.611 1 98.69 95 THR A C 1
ATOM 752 O O . THR A 1 95 ? 6.004 17.734 1.906 1 98.69 95 THR A O 1
ATOM 755 N N . VAL A 1 96 ? 5.48 15.602 2.162 1 98.38 96 VAL A N 1
ATOM 756 C CA . VAL A 1 96 ? 5.703 15.281 0.755 1 98.38 96 VAL A CA 1
ATOM 757 C C . VAL A 1 96 ? 4.445 14.656 0.163 1 98.38 96 VAL A C 1
ATOM 759 O O . VAL A 1 96 ? 3.789 13.836 0.813 1 98.38 96 VAL A O 1
ATOM 762 N N . GLU A 1 97 ? 4.129 15.008 -1.027 1 98.12 97 GLU A N 1
ATOM 763 C CA . GLU A 1 97 ? 3 14.414 -1.735 1 98.12 97 GLU A CA 1
ATOM 764 C C . GLU A 1 97 ? 2.996 12.898 -1.591 1 98.12 97 GLU A C 1
ATOM 766 O O . GLU A 1 97 ? 4.008 12.242 -1.847 1 98.12 97 GLU A O 1
ATOM 771 N N . PRO A 1 98 ? 1.818 12.312 -1.174 1 98 98 PRO A N 1
ATOM 772 C CA . PRO A 1 98 ? 1.749 10.852 -1.121 1 98 98 PRO A CA 1
ATOM 773 C C . PRO A 1 98 ? 2.117 10.195 -2.449 1 98 98 PRO A C 1
ATOM 775 O O . PRO A 1 98 ? 1.708 10.672 -3.512 1 98 98 PRO A O 1
ATOM 778 N N . CYS A 1 99 ? 2.902 9.141 -2.367 1 96.81 99 CYS A N 1
ATOM 779 C CA . CYS A 1 99 ? 3.221 8.367 -3.562 1 96.81 99 CYS A CA 1
ATOM 780 C C . CYS A 1 99 ? 1.991 7.633 -4.078 1 96.81 99 CYS A C 1
ATOM 782 O O . CYS A 1 99 ? 0.95 7.617 -3.418 1 96.81 99 CYS A O 1
ATOM 784 N N . ILE A 1 100 ? 2.115 7.031 -5.152 1 95.44 100 ILE A N 1
ATOM 785 C CA . ILE A 1 100 ? 1.02 6.281 -5.758 1 95.44 100 ILE A CA 1
ATOM 786 C C . ILE A 1 100 ? 0.503 5.234 -4.777 1 95.44 100 ILE A C 1
ATOM 788 O O . ILE A 1 100 ? -0.708 5.098 -4.582 1 95.44 100 ILE A O 1
ATOM 792 N N . MET A 1 101 ? 1.364 4.426 -4.098 1 96.81 101 MET A N 1
ATOM 793 C CA . MET A 1 101 ? 0.962 3.41 -3.127 1 96.81 101 MET A CA 1
ATOM 794 C C . MET A 1 101 ? 0.16 4.031 -1.99 1 96.81 101 MET A C 1
ATOM 796 O O . MET A 1 101 ? -0.927 3.557 -1.657 1 96.81 101 MET A O 1
ATOM 800 N N . CYS A 1 102 ? 0.697 5.074 -1.492 1 98.25 102 CYS A N 1
ATOM 801 C CA . CYS A 1 102 ? 0.086 5.688 -0.317 1 98.25 102 CYS A CA 1
ATOM 802 C C . CYS A 1 102 ? -1.2 6.414 -0.689 1 98.25 102 CYS A C 1
ATOM 804 O O . CYS A 1 102 ? -2.16 6.426 0.085 1 98.25 102 CYS A O 1
ATOM 806 N N . ALA A 1 103 ? -1.168 7.094 -1.857 1 96.62 103 ALA A N 1
ATOM 807 C CA . ALA A 1 103 ? -2.391 7.746 -2.318 1 96.62 103 ALA A CA 1
ATOM 808 C C . ALA A 1 103 ? -3.521 6.738 -2.486 1 96.62 103 ALA A C 1
ATOM 810 O O . ALA A 1 103 ? -4.66 7.004 -2.094 1 96.62 103 ALA A O 1
ATOM 811 N N . ALA A 1 104 ? -3.201 5.621 -3.084 1 95.94 104 ALA A N 1
ATOM 812 C CA . ALA A 1 104 ? -4.203 4.574 -3.244 1 95.94 104 ALA A CA 1
ATOM 813 C C . ALA A 1 104 ? -4.68 4.055 -1.891 1 95.94 104 ALA A C 1
ATOM 815 O O . ALA A 1 104 ? -5.875 3.838 -1.687 1 95.94 104 ALA A O 1
ATOM 816 N N . ALA A 1 105 ? -3.734 3.816 -0.968 1 97.12 105 ALA A N 1
ATOM 817 C CA . ALA A 1 105 ? -4.09 3.377 0.38 1 97.12 105 ALA A CA 1
ATOM 818 C C . ALA A 1 105 ? -5.039 4.371 1.047 1 97.12 105 ALA A C 1
ATOM 820 O O . ALA A 1 105 ? -6.035 3.973 1.658 1 97.12 105 ALA A O 1
ATOM 821 N N . LEU A 1 106 ? -4.715 5.648 0.921 1 96.69 106 LEU A N 1
ATOM 822 C CA . LEU A 1 106 ? -5.531 6.691 1.535 1 96.69 106 LEU A CA 1
ATOM 823 C C . LEU A 1 106 ? -6.934 6.703 0.939 1 96.69 106 LEU A C 1
ATOM 825 O O . LEU A 1 106 ? -7.914 6.938 1.653 1 96.69 106 LEU A O 1
ATOM 829 N N . ARG A 1 107 ? -6.969 6.484 -0.3 1 94.44 107 ARG A N 1
ATOM 830 C CA . ARG A 1 107 ? -8.266 6.383 -0.952 1 94.44 107 ARG A CA 1
ATOM 831 C C . ARG A 1 107 ? -9.055 5.188 -0.423 1 94.44 107 ARG A C 1
ATOM 833 O O . ARG A 1 107 ? -10.25 5.297 -0.143 1 94.44 107 ARG A O 1
ATOM 840 N N . ILE A 1 108 ? -8.406 4.066 -0.34 1 94.62 108 ILE A N 1
ATOM 841 C CA . ILE A 1 108 ? -9.023 2.85 0.172 1 94.62 108 ILE A CA 1
ATOM 842 C C . ILE A 1 108 ? -9.547 3.094 1.586 1 94.62 108 ILE A C 1
ATOM 844 O O . ILE A 1 108 ? -10.633 2.625 1.943 1 94.62 108 ILE A O 1
ATOM 848 N N . MET A 1 109 ? -8.852 3.865 2.369 1 95.56 109 MET A N 1
ATOM 849 C CA . MET A 1 109 ? -9.227 4.129 3.758 1 95.56 109 MET A CA 1
ATOM 850 C C . MET A 1 109 ? -10.266 5.238 3.842 1 95.56 109 MET A C 1
ATOM 852 O O . MET A 1 109 ? -10.766 5.547 4.926 1 95.56 109 MET A O 1
ATOM 856 N N . LYS A 1 110 ? -10.531 5.945 2.725 1 94.19 110 LYS A N 1
ATOM 857 C CA . LYS A 1 110 ? -11.602 6.93 2.566 1 94.19 110 LYS A CA 1
ATOM 858 C C . LYS A 1 110 ? -11.273 8.219 3.316 1 94.19 110 LYS A C 1
ATOM 860 O O . LYS A 1 110 ? -12.156 8.844 3.902 1 94.19 110 LYS A O 1
ATOM 865 N N . ILE A 1 111 ? -9.984 8.523 3.316 1 94.81 111 ILE A N 1
ATOM 866 C CA . ILE A 1 111 ? -9.578 9.82 3.842 1 94.81 111 ILE A CA 1
ATOM 867 C C . ILE A 1 111 ? -10.125 10.93 2.945 1 94.81 111 ILE A C 1
ATOM 869 O O . ILE A 1 111 ? -9.977 10.875 1.721 1 94.81 111 ILE A O 1
ATOM 873 N N . PRO A 1 112 ? -10.695 11.961 3.52 1 93.56 112 PRO A N 1
ATOM 874 C CA . PRO A 1 112 ? -11.367 12.961 2.684 1 93.56 112 PRO A CA 1
ATOM 875 C C . PRO A 1 112 ? -10.43 14.07 2.223 1 93.56 112 PRO A C 1
ATOM 877 O O . PRO A 1 112 ? -10.672 14.703 1.192 1 93.56 112 PRO A O 1
ATOM 880 N N . LEU A 1 113 ? -9.383 14.32 2.994 1 94.38 113 LEU A N 1
ATOM 881 C CA . LEU A 1 113 ? -8.555 15.484 2.723 1 94.38 113 LEU A CA 1
ATOM 882 C C . LEU A 1 113 ? -7.094 15.211 3.066 1 94.38 113 LEU A C 1
ATOM 884 O O . LEU A 1 113 ? -6.793 14.664 4.133 1 94.38 113 LEU A O 1
ATOM 888 N N . VAL A 1 114 ? -6.254 15.578 2.15 1 96.88 114 VAL A N 1
ATOM 889 C CA . VAL A 1 114 ? -4.809 15.492 2.328 1 96.88 114 VAL A CA 1
ATOM 890 C C . VAL A 1 114 ? -4.176 16.859 2.105 1 96.88 114 VAL A C 1
ATOM 892 O O . VAL A 1 114 ? -4.422 17.516 1.084 1 96.88 114 VAL A O 1
ATOM 895 N N . VAL A 1 115 ? -3.469 17.328 3.062 1 96.81 115 VAL A N 1
ATOM 896 C CA . VAL A 1 115 ? -2.635 18.516 2.945 1 96.81 115 VAL A CA 1
ATOM 897 C C . VAL A 1 115 ? -1.166 18.109 2.848 1 96.81 115 VAL A C 1
ATOM 899 O O . VAL A 1 115 ? -0.657 17.391 3.705 1 96.81 115 VAL A O 1
ATOM 902 N N . TYR A 1 116 ? -0.525 18.531 1.799 1 97.69 116 TYR A N 1
ATOM 903 C CA . TYR A 1 116 ? 0.866 18.109 1.705 1 97.69 116 TYR A CA 1
ATOM 904 C C . TYR A 1 116 ? 1.773 19.281 1.337 1 97.69 116 TYR A C 1
ATOM 906 O O . TYR A 1 116 ? 1.296 20.328 0.91 1 97.69 116 TYR A O 1
ATOM 914 N N . GLY A 1 117 ? 3.031 19.094 1.579 1 97.5 117 GLY A N 1
ATOM 915 C CA . GLY A 1 117 ? 4.039 20.109 1.319 1 97.5 117 GLY A CA 1
ATOM 916 C C . GLY A 1 117 ? 4.5 20.141 -0.126 1 97.5 117 GLY A C 1
ATOM 917 O O . GLY A 1 117 ? 3.85 20.75 -0.978 1 97.5 117 GLY A O 1
ATOM 918 N N . CYS A 1 118 ? 5.574 19.516 -0.433 1 96.94 118 CYS A N 1
ATOM 919 C CA . CYS A 1 118 ? 6.141 19.578 -1.774 1 96.94 118 CYS A CA 1
ATOM 920 C C . CYS A 1 118 ? 5.668 18.406 -2.617 1 96.94 118 CYS A C 1
ATOM 922 O O . CYS A 1 118 ? 5.172 17.406 -2.082 1 96.94 118 CYS A O 1
ATOM 924 N N . GLN A 1 119 ? 5.863 18.531 -3.906 1 95.25 119 GLN A N 1
ATOM 925 C CA . GLN A 1 119 ? 5.488 17.484 -4.852 1 95.25 119 GLN A CA 1
ATOM 926 C C . GLN A 1 119 ? 6.457 16.312 -4.781 1 95.25 119 GLN A C 1
ATOM 928 O O . GLN A 1 119 ? 7.629 16.484 -4.441 1 95.25 119 GLN A O 1
ATOM 933 N N . ASN A 1 120 ? 5.961 15.18 -4.887 1 94.19 120 ASN A N 1
ATOM 934 C CA . ASN A 1 120 ? 6.754 13.977 -5.113 1 94.19 120 ASN A CA 1
ATOM 935 C C . ASN A 1 120 ? 6.949 13.703 -6.602 1 94.19 120 ASN A C 1
ATOM 937 O O . ASN A 1 120 ? 6.176 12.953 -7.207 1 94.19 120 ASN A O 1
ATOM 941 N N . GLU A 1 121 ? 7.926 14.195 -7.145 1 90.25 121 GLU A N 1
ATOM 942 C CA . GLU A 1 121 ? 8.141 14.188 -8.586 1 90.25 121 GLU A CA 1
ATOM 943 C C . GLU A 1 121 ? 8.477 12.781 -9.086 1 90.25 121 GLU A C 1
ATOM 945 O O . GLU A 1 121 ? 8.359 12.5 -10.281 1 90.25 121 GLU A O 1
ATOM 950 N N . ARG A 1 122 ? 8.805 11.961 -8.242 1 86.56 122 ARG A N 1
ATOM 951 C CA . ARG A 1 122 ? 9.266 10.625 -8.617 1 86.56 122 ARG A CA 1
ATOM 952 C C . ARG A 1 122 ? 8.102 9.648 -8.695 1 86.56 122 ARG A C 1
ATOM 954 O O . ARG A 1 122 ? 8.031 8.828 -9.617 1 86.56 122 ARG A O 1
ATOM 961 N N . PHE A 1 123 ? 7.172 9.789 -7.645 1 91.31 123 PHE A N 1
ATOM 962 C CA . PHE A 1 123 ? 6.145 8.758 -7.547 1 91.31 123 PHE A CA 1
ATOM 963 C C . PHE A 1 123 ? 4.875 9.312 -6.926 1 91.31 123 PHE A C 1
ATOM 965 O O . PHE A 1 123 ? 4.148 8.602 -6.227 1 91.31 123 PHE A O 1
ATOM 972 N N . GLY A 1 124 ? 4.625 10.547 -7.145 1 94.12 124 GLY A N 1
ATOM 973 C CA . GLY A 1 124 ? 3.475 11.188 -6.531 1 94.12 124 GLY A CA 1
ATOM 974 C C . GLY A 1 124 ? 2.15 10.695 -7.09 1 94.12 124 GLY A C 1
ATOM 975 O O . GLY A 1 124 ? 2.012 10.516 -8.297 1 94.12 124 GLY A O 1
ATOM 976 N N . GLY A 1 125 ? 1.241 10.555 -6.227 1 94.19 125 GLY A N 1
ATOM 977 C CA . GLY A 1 125 ? -0.051 10.016 -6.625 1 94.19 125 GLY A CA 1
ATOM 978 C C . GLY A 1 125 ? -1.179 11.023 -6.496 1 94.19 125 GLY A C 1
ATOM 979 O O . GLY A 1 125 ? -2.352 10.672 -6.637 1 94.19 125 GLY A O 1
ATOM 980 N N . CYS A 1 126 ? -0.864 12.227 -6.207 1 94.12 126 CYS A N 1
ATOM 981 C CA . CYS A 1 126 ? -1.902 13.227 -6 1 94.12 126 CYS A CA 1
ATOM 982 C C . CYS A 1 126 ? -1.742 14.391 -6.973 1 94.12 126 CYS A C 1
ATOM 984 O O . CYS A 1 126 ? -2.111 15.523 -6.66 1 94.12 126 CYS A O 1
ATOM 986 N N . GLY A 1 127 ? -1.087 14.117 -8.125 1 89.12 127 GLY A N 1
ATOM 987 C CA . GLY A 1 127 ? -1.064 15.156 -9.148 1 89.12 127 GLY A CA 1
ATOM 988 C C . GLY A 1 127 ? 0.291 15.305 -9.812 1 89.12 127 GLY A C 1
ATOM 989 O O . GLY A 1 127 ? 0.378 15.75 -10.961 1 89.12 127 GLY A O 1
ATOM 990 N N . SER A 1 128 ? 1.34 14.938 -9.18 1 90.31 128 SER A N 1
ATOM 991 C CA . SER A 1 128 ? 2.656 15.164 -9.766 1 90.31 128 SER A CA 1
ATOM 992 C C . SER A 1 128 ? 2.965 14.125 -10.836 1 90.31 128 SER A C 1
ATOM 994 O O . SER A 1 128 ? 3.475 14.469 -11.906 1 90.31 128 SER A O 1
ATOM 996 N N . VAL A 1 129 ? 2.77 12.867 -10.539 1 89.44 129 VAL A N 1
ATOM 997 C CA . VAL A 1 129 ? 3.027 11.812 -11.508 1 89.44 129 VAL A CA 1
ATOM 998 C C . VAL A 1 129 ? 1.704 11.227 -12 1 89.44 129 VAL A C 1
ATOM 1000 O O . VAL A 1 129 ? 1.452 11.164 -13.203 1 89.44 129 VAL A O 1
ATOM 1003 N N . LEU A 1 130 ? 0.942 10.766 -11.148 1 89 130 LEU A N 1
ATOM 1004 C CA . LEU A 1 130 ? -0.428 10.336 -11.398 1 89 130 LEU A CA 1
ATOM 1005 C C . LEU A 1 130 ? -1.398 11.008 -10.438 1 89 130 LEU A C 1
ATOM 1007 O O . LEU A 1 130 ? -0.988 11.523 -9.398 1 89 130 LEU A O 1
ATOM 1011 N N . ASN A 1 131 ? -2.631 11.023 -10.758 1 89.25 131 ASN A N 1
ATOM 1012 C CA . ASN A 1 131 ? -3.617 11.664 -9.891 1 89.25 131 ASN A CA 1
ATOM 1013 C C . ASN A 1 131 ? -4.645 10.664 -9.375 1 89.25 131 ASN A C 1
ATOM 1015 O O . ASN A 1 131 ? -5.816 10.719 -9.758 1 89.25 131 ASN A O 1
ATOM 1019 N N . ILE A 1 132 ? -4.199 9.898 -8.438 1 88.25 132 ILE A N 1
ATOM 1020 C CA . ILE A 1 132 ? -5.031 8.867 -7.824 1 88.25 132 ILE A CA 1
ATOM 1021 C C . ILE A 1 132 ? -6.098 9.516 -6.949 1 88.25 132 ILE A C 1
ATOM 1023 O O . ILE A 1 132 ? -7.207 8.984 -6.812 1 88.25 132 ILE A O 1
ATOM 1027 N N . SER A 1 133 ? -5.883 10.555 -6.316 1 80.38 133 SER A N 1
ATOM 1028 C CA . SER A 1 133 ? -6.762 11.234 -5.367 1 80.38 133 SER A CA 1
ATOM 1029 C C . SER A 1 133 ? -8.086 11.625 -6.023 1 80.38 133 SER A C 1
ATOM 1031 O O . SER A 1 133 ? -9.141 11.547 -5.395 1 80.38 133 SER A O 1
ATOM 1033 N N . SER A 1 134 ? -7.992 12 -7.328 1 74.94 134 SER A N 1
ATOM 1034 C CA . SER A 1 134 ? -9.172 12.578 -7.961 1 74.94 134 SER A CA 1
ATOM 1035 C C . SER A 1 134 ? -9.68 11.695 -9.094 1 74.94 134 SER A C 1
ATOM 1037 O O . SER A 1 134 ? -10.773 11.922 -9.625 1 74.94 134 SER A O 1
ATOM 1039 N N . ALA A 1 135 ? -8.938 10.68 -9.461 1 73.31 135 ALA A N 1
ATOM 1040 C CA . ALA A 1 135 ? -9.312 9.867 -10.617 1 73.31 135 ALA A CA 1
ATOM 1041 C C . ALA A 1 135 ? -10.672 9.203 -10.398 1 73.31 135 ALA A C 1
ATOM 1043 O O . ALA A 1 135 ? -11.016 8.828 -9.273 1 73.31 135 ALA A O 1
ATOM 1044 N N . THR A 1 136 ? -11.477 9.281 -11.438 1 71.69 136 THR A N 1
ATOM 1045 C CA . THR A 1 136 ? -12.719 8.523 -11.398 1 71.69 136 THR A CA 1
ATOM 1046 C C . THR A 1 136 ? -12.445 7.023 -11.484 1 71.69 136 THR A C 1
ATOM 1048 O O . THR A 1 136 ? -12.258 6.484 -12.578 1 71.69 136 THR A O 1
ATOM 1051 N N . LEU A 1 137 ? -12.109 6.551 -10.445 1 68.12 137 LEU A N 1
ATOM 1052 C CA . LEU A 1 137 ? -11.859 5.117 -10.344 1 68.12 137 LEU A CA 1
ATOM 1053 C C . LEU A 1 137 ? -13.148 4.355 -10.07 1 68.12 137 LEU A C 1
ATOM 1055 O O . LEU A 1 137 ? -14.062 4.883 -9.422 1 68.12 137 LEU A O 1
ATOM 1059 N N . THR A 1 138 ? -13.492 3.473 -10.859 1 58.12 138 THR A N 1
ATOM 1060 C CA . THR A 1 138 ? -14.75 2.736 -10.773 1 58.12 138 THR A CA 1
ATOM 1061 C C . THR A 1 138 ? -14.938 2.156 -9.375 1 58.12 138 THR A C 1
ATOM 1063 O O . THR A 1 138 ? -14.203 1.256 -8.961 1 58.12 138 THR A O 1
ATOM 1066 N N . ASP A 1 139 ? -15.898 2.373 -8.688 1 52.91 139 ASP A N 1
ATOM 1067 C CA . ASP A 1 139 ? -16.453 1.794 -7.469 1 52.91 139 ASP A CA 1
ATOM 1068 C C . ASP A 1 139 ? -15.438 1.811 -6.332 1 52.91 139 ASP A C 1
ATOM 1070 O O . ASP A 1 139 ? -15.516 0.999 -5.41 1 52.91 139 ASP A O 1
ATOM 1074 N N . THR A 1 140 ? -14.164 2.338 -6.543 1 54.22 140 THR A N 1
ATOM 1075 C CA . THR A 1 140 ? -13.062 2.123 -5.613 1 54.22 140 THR A CA 1
ATOM 1076 C C . THR A 1 140 ? -12.891 3.324 -4.688 1 54.22 140 THR A C 1
ATOM 1078 O O . THR A 1 140 ? -12.086 4.219 -4.961 1 54.22 140 THR A O 1
ATOM 1081 N N . GLY A 1 141 ? -13.727 3.545 -3.836 1 59.66 141 GLY A N 1
ATOM 1082 C CA . GLY A 1 141 ? -13.664 4.555 -2.791 1 59.66 141 GLY A CA 1
ATOM 1083 C C . GLY A 1 141 ? -13.836 5.969 -3.312 1 59.66 141 GLY A C 1
ATOM 1084 O O . GLY A 1 141 ? -13.719 6.207 -4.516 1 59.66 141 GLY A O 1
ATOM 1085 N N . GLU A 1 142 ? -14.172 6.832 -2.467 1 71.56 142 GLU A N 1
ATOM 1086 C CA . GLU A 1 142 ? -14.453 8.219 -2.818 1 71.56 142 GLU A CA 1
ATOM 1087 C C . GLU A 1 142 ? -13.164 9.016 -2.994 1 71.56 142 GLU A C 1
ATOM 1089 O O . GLU A 1 142 ? -12.211 8.836 -2.24 1 71.56 142 GLU A O 1
ATOM 1094 N N . PRO A 1 143 ? -13.07 9.672 -4.023 1 84.12 143 PRO A N 1
ATOM 1095 C CA . PRO A 1 143 ? -11.953 10.609 -4.176 1 84.12 143 PRO A CA 1
ATOM 1096 C C . PRO A 1 143 ? -11.742 11.477 -2.941 1 84.12 143 PRO A C 1
ATOM 1098 O O . PRO A 1 143 ? -12.648 11.617 -2.117 1 84.12 143 PRO A O 1
ATOM 1101 N N . PHE A 1 144 ? -10.531 11.844 -2.75 1 89.44 144 PHE A N 1
ATOM 1102 C CA . PHE A 1 144 ? -10.258 12.789 -1.67 1 89.44 144 PHE A CA 1
ATOM 1103 C C . PHE A 1 144 ? -9.656 14.078 -2.211 1 89.44 144 PHE A C 1
ATOM 1105 O O . PHE A 1 144 ? -9.125 14.094 -3.324 1 89.44 144 PHE A O 1
ATOM 1112 N N . GLN A 1 145 ? -9.703 15.156 -1.441 1 91.19 145 GLN A N 1
ATOM 1113 C CA . GLN A 1 145 ? -9.18 16.469 -1.813 1 91.19 145 GLN A CA 1
ATOM 1114 C C . GLN A 1 145 ? -7.73 16.625 -1.369 1 91.19 145 GLN A C 1
ATOM 1116 O O . GLN A 1 145 ? -7.293 15.992 -0.408 1 91.19 145 GLN A O 1
ATOM 1121 N N . CYS A 1 146 ? -7.016 17.469 -2.088 1 93.75 146 CYS A N 1
ATOM 1122 C CA . CYS A 1 146 ? -5.633 17.781 -1.738 1 93.75 146 CYS A CA 1
ATOM 1123 C C . CYS A 1 146 ? -5.41 19.281 -1.652 1 93.75 146 CYS A C 1
ATOM 1125 O O . CYS A 1 146 ? -5.945 20.031 -2.465 1 93.75 146 CYS A O 1
ATOM 1127 N N . ILE A 1 147 ? -4.766 19.703 -0.677 1 92.12 147 ILE A N 1
ATOM 1128 C CA . ILE A 1 147 ? -4.195 21.047 -0.555 1 92.12 147 ILE A CA 1
ATOM 1129 C C . ILE A 1 147 ? -2.672 20.953 -0.51 1 92.12 147 ILE A C 1
ATOM 1131 O O . ILE A 1 147 ? -2.111 20.266 0.344 1 92.12 147 ILE A O 1
ATOM 1135 N N . ALA A 1 148 ? -2.008 21.672 -1.402 1 93.38 148 ALA A N 1
ATOM 1136 C CA . ALA A 1 148 ? -0.566 21.484 -1.553 1 93.38 148 ALA A CA 1
ATOM 1137 C C . ALA A 1 148 ? 0.184 22.781 -1.257 1 93.38 148 ALA A C 1
ATOM 1139 O O . ALA A 1 148 ? -0.414 23.859 -1.229 1 93.38 148 ALA A O 1
ATOM 1140 N N . GLY A 1 149 ? 1.516 22.578 -0.973 1 91.94 149 GLY A N 1
ATOM 1141 C CA . GLY A 1 149 ? 2.402 23.719 -1.071 1 91.94 149 GLY A CA 1
ATOM 1142 C C . GLY A 1 149 ? 2.822 24.281 0.28 1 91.94 149 GLY A C 1
ATOM 1143 O O . GLY A 1 149 ? 3.594 25.234 0.355 1 91.94 149 GLY A O 1
ATOM 1144 N N . TYR A 1 150 ? 2.33 23.703 1.356 1 90 150 TYR A N 1
ATOM 1145 C CA . TYR A 1 150 ? 2.691 24.234 2.668 1 90 150 TYR A CA 1
ATOM 1146 C C . TYR A 1 150 ? 4.129 23.875 3.025 1 90 150 TYR A C 1
ATOM 1148 O O . TYR A 1 150 ? 4.512 22.703 2.953 1 90 150 TYR A O 1
ATOM 1156 N N . ARG A 1 151 ? 4.945 24.891 3.268 1 92.44 151 ARG A N 1
ATOM 1157 C CA . ARG A 1 151 ? 6.348 24.734 3.639 1 92.44 151 ARG A CA 1
ATOM 1158 C C . ARG A 1 151 ? 7.086 23.859 2.627 1 92.44 151 ARG A C 1
ATOM 1160 O O . ARG A 1 151 ? 7.934 23.047 3.002 1 92.44 151 ARG A O 1
ATOM 1167 N N . SER A 1 152 ? 6.738 23.984 1.431 1 95.38 152 SER A N 1
ATOM 1168 C CA . SER A 1 152 ? 7.262 23.172 0.335 1 95.38 152 SER A CA 1
ATOM 1169 C C . SER A 1 152 ? 8.773 23.312 0.218 1 95.38 152 SER A C 1
ATOM 1171 O O . SER A 1 152 ? 9.484 22.312 0.031 1 95.38 152 SER A O 1
ATOM 1173 N N . GLU A 1 153 ? 9.289 24.484 0.351 1 95.31 153 GLU A N 1
ATOM 1174 C CA . GLU A 1 153 ? 10.719 24.719 0.199 1 95.31 153 GLU A CA 1
ATOM 1175 C C . GLU A 1 153 ? 11.523 23.969 1.261 1 95.31 153 GLU A C 1
ATOM 1177 O O . GLU A 1 153 ? 12.562 23.375 0.959 1 95.31 153 GLU A O 1
ATOM 1182 N N . GLU A 1 154 ? 11.07 24.016 2.391 1 96.06 154 GLU A N 1
ATOM 1183 C CA . GLU A 1 154 ? 11.75 23.312 3.479 1 96.06 154 GLU A CA 1
ATOM 1184 C C . GLU A 1 154 ? 11.742 21.812 3.254 1 96.06 154 GLU A C 1
ATOM 1186 O O . GLU A 1 154 ? 12.75 21.141 3.486 1 96.06 154 GLU A O 1
ATOM 1191 N N . ALA A 1 155 ? 10.617 21.312 2.84 1 95.81 155 ALA A N 1
ATOM 1192 C CA . ALA A 1 155 ? 10.508 19.891 2.561 1 95.81 155 ALA A CA 1
ATOM 1193 C C . ALA A 1 155 ? 11.469 19.469 1.453 1 95.81 155 ALA A C 1
ATOM 1195 O O . ALA A 1 155 ? 12.164 18.453 1.575 1 95.81 155 ALA A O 1
ATOM 1196 N N . VAL A 1 156 ? 11.5 20.234 0.431 1 96.25 156 VAL A N 1
ATOM 1197 C CA . VAL A 1 156 ? 12.391 19.969 -0.689 1 96.25 156 VAL A CA 1
ATOM 1198 C C . VAL A 1 156 ? 13.844 19.969 -0.208 1 96.25 156 VAL A C 1
ATOM 1200 O O . VAL A 1 156 ? 14.625 19.094 -0.57 1 96.25 156 VAL A O 1
ATOM 1203 N N . GLU A 1 157 ? 14.141 20.922 0.588 1 96.69 157 GLU A N 1
ATOM 1204 C CA . GLU A 1 157 ? 15.508 21.031 1.099 1 96.69 157 GLU A CA 1
ATOM 1205 C C . GLU A 1 157 ? 15.875 19.812 1.94 1 96.69 157 GLU A C 1
ATOM 1207 O O . GLU A 1 157 ? 17 19.328 1.865 1 96.69 157 GLU A O 1
ATOM 1212 N N . MET A 1 158 ? 15.008 19.312 2.707 1 96.5 158 MET A N 1
ATOM 1213 C CA . MET A 1 158 ? 15.273 18.125 3.516 1 96.5 158 MET A CA 1
ATOM 1214 C C . MET A 1 158 ? 15.508 16.906 2.629 1 96.5 158 MET A C 1
ATOM 1216 O O . MET A 1 158 ? 16.375 16.078 2.918 1 96.5 158 MET A O 1
ATOM 1220 N N . LEU A 1 159 ? 14.734 16.812 1.55 1 95.12 159 LEU A N 1
ATOM 1221 C CA . LEU A 1 159 ? 14.922 15.711 0.612 1 95.12 159 LEU A CA 1
ATOM 1222 C C . LEU A 1 159 ? 16.297 15.789 -0.05 1 95.12 159 LEU A C 1
ATOM 1224 O O . LEU A 1 159 ? 17 14.781 -0.137 1 95.12 159 LEU A O 1
ATOM 1228 N N . LYS A 1 160 ? 16.656 16.953 -0.433 1 94 160 LYS A N 1
ATOM 1229 C CA . LYS A 1 160 ? 17.969 17.141 -1.042 1 94 160 LYS A CA 1
ATOM 1230 C C . LYS A 1 160 ? 19.094 16.781 -0.07 1 94 160 LYS A C 1
ATOM 1232 O O . LYS A 1 160 ? 20.062 16.125 -0.454 1 94 160 LYS A O 1
ATOM 1237 N N . THR A 1 161 ? 18.922 17.219 1.101 1 94.44 161 THR A N 1
ATOM 1238 C CA . THR A 1 161 ? 19.906 16.922 2.135 1 94.44 161 THR A CA 1
ATOM 1239 C C . THR A 1 161 ? 20.047 15.406 2.32 1 94.44 161 THR A C 1
ATOM 1241 O O . THR A 1 161 ? 21.156 14.891 2.412 1 94.44 161 THR A O 1
ATOM 1244 N N . PHE A 1 162 ? 19.031 14.68 2.361 1 94.75 162 PHE A N 1
ATOM 1245 C CA . PHE A 1 162 ? 19.031 13.234 2.523 1 94.75 162 PHE A CA 1
ATOM 1246 C C . PHE A 1 162 ? 19.781 12.562 1.376 1 94.75 162 PHE A C 1
ATOM 1248 O O . PHE A 1 162 ? 20.672 11.734 1.603 1 94.75 162 PHE A O 1
ATOM 1255 N N . TYR A 1 163 ? 19.406 12.938 0.147 1 89.44 163 TYR A N 1
ATOM 1256 C CA . TYR A 1 163 ? 19.984 12.266 -1.018 1 89.44 163 TYR A CA 1
ATOM 1257 C C . TYR A 1 163 ? 21.453 12.617 -1.184 1 89.44 163 TYR A C 1
ATOM 1259 O O . TYR A 1 163 ? 22.234 11.805 -1.674 1 89.44 163 TYR A O 1
ATOM 1267 N N . ARG A 1 164 ? 21.844 13.797 -0.74 1 88.38 164 ARG A N 1
ATOM 1268 C CA . ARG A 1 164 ? 23.25 14.172 -0.739 1 88.38 164 ARG A CA 1
ATOM 1269 C C . ARG A 1 164 ? 24.031 13.328 0.255 1 88.38 164 ARG A C 1
ATOM 1271 O O . ARG A 1 164 ? 25.172 12.945 -0.018 1 88.38 164 ARG A O 1
ATOM 1278 N N . GLN A 1 165 ? 23.453 13.047 1.343 1 85.31 165 GLN A N 1
ATOM 1279 C CA . GLN A 1 165 ? 24.109 12.25 2.377 1 85.31 165 GLN A CA 1
ATOM 1280 C C . GLN A 1 165 ? 24.219 10.789 1.959 1 85.31 165 GLN A C 1
ATOM 1282 O O . GLN A 1 165 ? 25.172 10.102 2.344 1 85.31 165 GLN A O 1
ATOM 1287 N N . GLU A 1 166 ? 23.234 10.234 1.291 1 75.62 166 GLU A N 1
ATOM 1288 C CA . GLU A 1 166 ? 23.203 8.828 0.883 1 75.62 166 GLU A CA 1
ATOM 1289 C C . GLU A 1 166 ? 24.156 8.578 -0.285 1 75.62 166 GLU A C 1
ATOM 1291 O O . GLU A 1 166 ? 24.688 7.473 -0.432 1 75.62 166 GLU A O 1
ATOM 1296 N N . ASN A 1 167 ? 24.203 9.492 -1.286 1 64.12 167 ASN A N 1
ATOM 1297 C CA . ASN A 1 167 ? 25.156 9.414 -2.393 1 64.12 167 ASN A CA 1
ATOM 1298 C C . ASN A 1 167 ? 26.172 10.555 -2.336 1 64.12 167 ASN A C 1
ATOM 1300 O O . ASN A 1 167 ? 26.047 11.539 -3.062 1 64.12 167 ASN A O 1
ATOM 1304 N N . PRO A 1 168 ? 27.047 10.453 -1.297 1 54.38 168 PRO A N 1
ATOM 1305 C CA . PRO A 1 168 ? 28.016 11.555 -1.231 1 54.38 168 PRO A CA 1
ATOM 1306 C C . PRO A 1 168 ? 28.672 11.844 -2.576 1 54.38 168 PRO A C 1
ATOM 1308 O O . PRO A 1 168 ? 29.047 12.984 -2.857 1 54.38 168 PRO A O 1
ATOM 1311 N N . ASN A 1 169 ? 28.938 10.961 -3.408 1 53.06 169 ASN A N 1
ATOM 1312 C CA . ASN A 1 169 ? 29.562 11.156 -4.707 1 53.06 169 ASN A CA 1
ATOM 1313 C C . ASN A 1 169 ? 28.578 11.68 -5.742 1 53.06 169 ASN A C 1
ATOM 1315 O O . ASN A 1 169 ? 28.953 11.953 -6.883 1 53.06 169 ASN A O 1
ATOM 1319 N N . GLY A 1 170 ? 27.359 11.688 -5.617 1 43.25 170 GLY A N 1
ATOM 1320 C CA . GLY A 1 170 ? 26.344 12.008 -6.598 1 43.25 170 GLY A CA 1
ATOM 1321 C C . GLY A 1 170 ? 26.156 13.5 -6.812 1 43.25 170 GLY A C 1
ATOM 1322 O O . GLY A 1 170 ? 25.359 13.922 -7.652 1 43.25 170 GLY A O 1
ATOM 1323 N N . SER A 1 171 ? 26.172 14.438 -5.934 1 39.28 171 SER A N 1
ATOM 1324 C CA . SER A 1 171 ? 25.953 15.867 -6.152 1 39.28 171 SER A CA 1
ATOM 1325 C C . SER A 1 171 ? 26.969 16.438 -7.125 1 39.28 171 SER A C 1
ATOM 1327 O O . SER A 1 171 ? 26.875 17.594 -7.523 1 39.28 171 SER A O 1
ATOM 1329 N N . VAL A 1 172 ? 28.281 15.969 -7.258 1 35.19 172 VAL A N 1
ATOM 1330 C CA . VAL A 1 172 ? 29.281 16.812 -7.906 1 35.19 172 VAL A CA 1
ATOM 1331 C C . VAL A 1 172 ? 28.984 16.906 -9.398 1 35.19 172 VAL A C 1
ATOM 1333 O O . VAL A 1 172 ? 29.734 17.531 -10.148 1 35.19 172 VAL A O 1
ATOM 1336 N N . SER A 1 173 ? 28.141 16.078 -10.055 1 26.8 173 SER A N 1
ATOM 1337 C CA . SER A 1 173 ? 28.266 16.453 -11.461 1 26.8 173 SER A CA 1
ATOM 1338 C C . SER A 1 173 ? 27.438 17.688 -11.781 1 26.8 173 SER A C 1
ATOM 1340 O O . SER A 1 173 ? 26.406 17.938 -11.141 1 26.8 173 SER A O 1
ATOM 1342 N N . MET B 1 1 ? 15.016 -8.609 -24 1 28.94 1 MET B N 1
ATOM 1343 C CA . MET B 1 1 ? 14.828 -10.008 -24.359 1 28.94 1 MET B CA 1
ATOM 1344 C C . MET B 1 1 ? 15.391 -10.93 -23.297 1 28.94 1 MET B C 1
ATOM 1346 O O . MET B 1 1 ? 14.852 -12.016 -23.047 1 28.94 1 MET B O 1
ATOM 1350 N N . GLU B 1 2 ? 16.547 -10.578 -22.781 1 29.73 2 GLU B N 1
ATOM 1351 C CA . GLU B 1 2 ? 17.312 -11.359 -21.828 1 29.73 2 GLU B CA 1
ATOM 1352 C C . GLU B 1 2 ? 16.672 -11.336 -20.453 1 29.73 2 GLU B C 1
ATOM 1354 O O . GLU B 1 2 ? 16.734 -12.32 -19.703 1 29.73 2 GLU B O 1
ATOM 1359 N N . ALA B 1 3 ? 16.188 -10.141 -20.062 1 34.09 3 ALA B N 1
ATOM 1360 C CA . ALA B 1 3 ? 15.578 -10.055 -18.734 1 34.09 3 ALA B CA 1
ATOM 1361 C C . ALA B 1 3 ? 14.375 -10.984 -18.625 1 34.09 3 ALA B C 1
ATOM 1363 O O . ALA B 1 3 ? 14.062 -11.469 -17.531 1 34.09 3 ALA B O 1
ATOM 1364 N N . ALA B 1 4 ? 13.648 -11.094 -19.531 1 39.47 4 ALA B N 1
ATOM 1365 C CA . ALA B 1 4 ? 12.477 -11.961 -19.656 1 39.47 4 ALA B CA 1
ATOM 1366 C C . ALA B 1 4 ? 12.867 -13.43 -19.5 1 39.47 4 ALA B C 1
ATOM 1368 O O . ALA B 1 4 ? 12.031 -14.266 -19.141 1 39.47 4 ALA B O 1
ATOM 1369 N N . GLU B 1 5 ? 13.945 -13.758 -19.969 1 41.72 5 GLU B N 1
ATOM 1370 C CA . GLU B 1 5 ? 14.43 -15.133 -19.938 1 41.72 5 GLU B CA 1
ATOM 1371 C C . GLU B 1 5 ? 14.641 -15.609 -18.5 1 41.72 5 GLU B C 1
ATOM 1373 O O . GLU B 1 5 ? 14.594 -16.812 -18.234 1 41.72 5 GLU B O 1
ATOM 1378 N N . ARG B 1 6 ? 15.133 -14.602 -17.766 1 47.5 6 ARG B N 1
ATOM 1379 C CA . ARG B 1 6 ? 15.656 -15.039 -16.469 1 47.5 6 ARG B CA 1
ATOM 1380 C C . ARG B 1 6 ? 14.531 -15.516 -15.562 1 47.5 6 ARG B C 1
ATOM 1382 O O . ARG B 1 6 ? 14.727 -16.422 -14.75 1 47.5 6 ARG B O 1
ATOM 1389 N N . TRP B 1 7 ? 13.375 -14.844 -15.562 1 59.16 7 TRP B N 1
ATOM 1390 C CA . TRP B 1 7 ? 12.391 -15.312 -14.586 1 59.16 7 TRP B CA 1
ATOM 1391 C C . TRP B 1 7 ? 11.352 -16.203 -15.258 1 59.16 7 TRP B C 1
ATOM 1393 O O . TRP B 1 7 ? 10.234 -16.359 -14.75 1 59.16 7 TRP B O 1
ATOM 1403 N N . ARG B 1 8 ? 11.836 -16.875 -16.266 1 57.28 8 ARG B N 1
ATOM 1404 C CA . ARG B 1 8 ? 10.953 -17.609 -17.172 1 57.28 8 ARG B CA 1
ATOM 1405 C C . ARG B 1 8 ? 10.305 -18.781 -16.469 1 57.28 8 ARG B C 1
ATOM 1407 O O . ARG B 1 8 ? 10.969 -19.781 -16.172 1 57.28 8 ARG B O 1
ATOM 1414 N N . ALA B 1 9 ? 9.234 -18.453 -15.734 1 65.06 9 ALA B N 1
ATOM 1415 C CA . ALA B 1 9 ? 8.406 -19.578 -15.297 1 65.06 9 ALA B CA 1
ATOM 1416 C C . ALA B 1 9 ? 7.828 -20.328 -16.5 1 65.06 9 ALA B C 1
ATOM 1418 O O . ALA B 1 9 ? 7.227 -19.734 -17.391 1 65.06 9 ALA B O 1
ATOM 1419 N N . SER B 1 10 ? 8.258 -21.625 -16.625 1 74 10 SER B N 1
ATOM 1420 C CA . SER B 1 10 ? 7.645 -22.438 -17.688 1 74 10 SER B CA 1
ATOM 1421 C C . SER B 1 10 ? 6.125 -22.438 -17.578 1 74 10 SER B C 1
ATOM 1423 O O . SER B 1 10 ? 5.578 -22.109 -16.516 1 74 10 SER B O 1
ATOM 1425 N N . ALA B 1 11 ? 5.477 -22.656 -18.656 1 74.38 11 ALA B N 1
ATOM 1426 C CA . ALA B 1 11 ? 4.016 -22.703 -18.672 1 74.38 11 ALA B CA 1
ATOM 1427 C C . ALA B 1 11 ? 3.484 -23.672 -17.625 1 74.38 11 ALA B C 1
ATOM 1429 O O . ALA B 1 11 ? 2.486 -23.375 -16.953 1 74.38 11 ALA B O 1
ATOM 1430 N N . GLY B 1 12 ? 4.164 -24.797 -17.531 1 82.06 12 GLY B N 1
ATOM 1431 C CA . GLY B 1 12 ? 3.766 -25.766 -16.531 1 82.06 12 GLY B CA 1
ATOM 1432 C C . GLY B 1 12 ? 3.939 -25.281 -15.109 1 82.06 12 GLY B C 1
ATOM 1433 O O . GLY B 1 12 ? 3.092 -25.531 -14.25 1 82.06 12 GLY B O 1
ATOM 1434 N N . GLU B 1 13 ? 4.926 -24.594 -14.844 1 87.44 13 GLU B N 1
ATOM 1435 C CA . GLU B 1 13 ? 5.164 -24.016 -13.523 1 87.44 13 GLU B CA 1
ATOM 1436 C C . GLU B 1 13 ? 4.125 -22.953 -13.188 1 87.44 13 GLU B C 1
ATOM 1438 O O . GLU B 1 13 ? 3.611 -22.906 -12.07 1 87.44 13 GLU B O 1
ATOM 1443 N N . ILE B 1 14 ? 3.807 -22.188 -14.141 1 90.88 14 ILE B N 1
ATOM 1444 C CA . ILE B 1 14 ? 2.818 -21.125 -13.945 1 90.88 14 ILE B CA 1
ATOM 1445 C C . ILE B 1 14 ? 1.475 -21.734 -13.562 1 90.88 14 ILE B C 1
ATOM 1447 O O . ILE B 1 14 ? 0.828 -21.281 -12.617 1 90.88 14 ILE B O 1
ATOM 1451 N N . GLU B 1 15 ? 1.153 -22.75 -14.281 1 92.25 15 GLU B N 1
ATOM 1452 C CA . GLU B 1 15 ? -0.12 -23.406 -14.008 1 92.25 15 GLU B CA 1
ATOM 1453 C C . GLU B 1 15 ? -0.159 -23.984 -12.594 1 92.25 15 GLU B C 1
ATOM 1455 O O . GLU B 1 15 ? -1.154 -23.828 -11.883 1 92.25 15 GLU B O 1
ATOM 1460 N N . ALA B 1 16 ? 0.83 -24.641 -12.227 1 95 16 ALA B N 1
ATOM 1461 C CA . ALA B 1 16 ? 0.887 -25.25 -10.906 1 95 16 ALA B CA 1
ATOM 1462 C C . ALA B 1 16 ? 0.804 -24.203 -9.805 1 95 16 ALA B C 1
ATOM 1464 O O . ALA B 1 16 ? 0.074 -24.375 -8.828 1 95 16 ALA B O 1
ATOM 1465 N N . TRP B 1 17 ? 1.543 -23.156 -9.898 1 96.25 17 TRP B N 1
ATOM 1466 C CA . TRP B 1 17 ? 1.555 -22.094 -8.891 1 96.25 17 TRP B CA 1
ATOM 1467 C C . TRP B 1 17 ? 0.215 -21.375 -8.844 1 96.25 17 TRP B C 1
ATOM 1469 O O . TRP B 1 17 ? -0.3 -21.078 -7.77 1 96.25 17 TRP B O 1
ATOM 1479 N N . MET B 1 18 ? -0.348 -21.156 -10.055 1 97.19 18 MET B N 1
ATOM 1480 C CA . MET B 1 18 ? -1.636 -20.469 -10.102 1 97.19 18 MET B CA 1
ATOM 1481 C C . MET B 1 18 ? -2.734 -21.328 -9.492 1 97.19 18 MET B C 1
ATOM 1483 O O . MET B 1 18 ? -3.656 -20.812 -8.852 1 97.19 18 MET B O 1
ATOM 1487 N N . ASP B 1 19 ? -2.619 -22.625 -9.68 1 97 19 ASP B N 1
ATOM 1488 C CA . ASP B 1 19 ? -3.562 -23.547 -9.039 1 97 19 ASP B CA 1
ATOM 1489 C C . ASP B 1 19 ? -3.521 -23.391 -7.52 1 97 19 ASP B C 1
ATOM 1491 O O . ASP B 1 19 ? -4.566 -23.375 -6.863 1 97 19 ASP B O 1
ATOM 1495 N N . ARG B 1 20 ? -2.422 -23.312 -7 1 97.25 20 ARG B N 1
ATOM 1496 C CA . ARG B 1 20 ? -2.258 -23.141 -5.559 1 97.25 20 ARG B CA 1
ATOM 1497 C C . ARG B 1 20 ? -2.779 -21.781 -5.102 1 97.25 20 ARG B C 1
ATOM 1499 O O . ARG B 1 20 ? -3.375 -21.672 -4.027 1 97.25 20 ARG B O 1
ATOM 1506 N N . ALA B 1 21 ? -2.525 -20.734 -5.879 1 97.94 21 ALA B N 1
ATOM 1507 C CA . ALA B 1 21 ? -3.068 -19.406 -5.566 1 97.94 21 ALA B CA 1
ATOM 1508 C C . ALA B 1 21 ? -4.594 -19.438 -5.527 1 97.94 21 ALA B C 1
ATOM 1510 O O . ALA B 1 21 ? -5.211 -18.812 -4.668 1 97.94 21 ALA B O 1
ATOM 1511 N N . VAL B 1 22 ? -5.145 -20.203 -6.469 1 97.75 22 VAL B N 1
ATOM 1512 C CA . VAL B 1 22 ? -6.598 -20.328 -6.52 1 97.75 22 VAL B CA 1
ATOM 1513 C C . VAL B 1 22 ? -7.102 -21.016 -5.254 1 97.75 22 VAL B C 1
ATOM 1515 O O . VAL B 1 22 ? -8.133 -20.625 -4.699 1 97.75 22 VAL B O 1
ATOM 1518 N N . ASP B 1 23 ? -6.406 -21.984 -4.789 1 97.56 23 ASP B N 1
ATOM 1519 C CA . ASP B 1 23 ? -6.77 -22.641 -3.537 1 97.56 23 ASP B CA 1
ATOM 1520 C C . ASP B 1 23 ? -6.758 -21.656 -2.373 1 97.56 23 ASP B C 1
ATOM 1522 O O . ASP B 1 23 ? -7.625 -21.719 -1.497 1 97.56 23 ASP B O 1
ATOM 1526 N N . MET B 1 24 ? -5.863 -20.781 -2.348 1 97.5 24 MET B N 1
ATOM 1527 C CA . MET B 1 24 ? -5.781 -19.766 -1.31 1 97.5 24 MET B CA 1
ATOM 1528 C C . MET B 1 24 ? -6.961 -18.797 -1.401 1 97.5 24 MET B C 1
ATOM 1530 O O . MET B 1 24 ? -7.5 -18.375 -0.379 1 97.5 24 MET B O 1
ATOM 1534 N N . ALA B 1 25 ? -7.289 -18.469 -2.613 1 98.12 25 ALA B N 1
ATOM 1535 C CA . ALA B 1 25 ? -8.445 -17.594 -2.812 1 98.12 25 ALA B CA 1
ATOM 1536 C C . ALA B 1 25 ? -9.719 -18.25 -2.287 1 98.12 25 ALA B C 1
ATOM 1538 O O . ALA B 1 25 ? -10.562 -17.578 -1.682 1 98.12 25 ALA B O 1
ATOM 1539 N N . LYS B 1 26 ? -9.852 -19.516 -2.543 1 97.31 26 LYS B N 1
ATOM 1540 C CA . LYS B 1 26 ? -11 -20.266 -2.023 1 97.31 26 LYS B CA 1
ATOM 1541 C C . LYS B 1 26 ? -11.039 -20.219 -0.499 1 97.31 26 LYS B C 1
ATOM 1543 O O . LYS B 1 26 ? -12.102 -20.062 0.097 1 97.31 26 LYS B O 1
ATOM 1548 N N . ASP B 1 27 ? -9.906 -20.359 0.096 1 96.75 27 ASP B N 1
ATOM 1549 C CA . ASP B 1 27 ? -9.789 -20.266 1.549 1 96.75 27 ASP B CA 1
ATOM 1550 C C . ASP B 1 27 ? -10.242 -18.891 2.041 1 96.75 27 ASP B C 1
ATOM 1552 O O . ASP B 1 27 ? -10.93 -18.781 3.059 1 96.75 27 ASP B O 1
ATOM 1556 N N . ALA B 1 28 ? -9.82 -17.859 1.357 1 96.56 28 ALA B N 1
ATOM 1557 C CA . ALA B 1 28 ? -10.258 -16.516 1.702 1 96.56 28 ALA B CA 1
ATOM 1558 C C . ALA B 1 28 ? -11.773 -16.391 1.631 1 96.56 28 ALA B C 1
ATOM 1560 O O . ALA B 1 28 ? -12.406 -15.859 2.551 1 96.56 28 ALA B O 1
ATOM 1561 N N . LEU B 1 29 ? -12.328 -16.891 0.561 1 96.44 29 LEU B N 1
ATOM 1562 C CA . LEU B 1 29 ? -13.781 -16.844 0.368 1 96.44 29 LEU B CA 1
ATOM 1563 C C . LEU B 1 29 ? -14.5 -17.578 1.501 1 96.44 29 LEU B C 1
ATOM 1565 O O . LEU B 1 29 ? -15.461 -17.047 2.064 1 96.44 29 LEU B O 1
ATOM 1569 N N . GLU B 1 30 ? -14 -18.703 1.901 1 95.56 30 GLU B N 1
ATOM 1570 C CA . GLU B 1 30 ? -14.594 -19.516 2.965 1 95.56 30 GLU B CA 1
ATOM 1571 C C . GLU B 1 30 ? -14.508 -18.797 4.312 1 95.56 30 GLU B C 1
ATOM 1573 O O . GLU B 1 30 ? -15.312 -19.047 5.211 1 95.56 30 GLU B O 1
ATOM 1578 N N . ASN B 1 31 ? -13.633 -17.891 4.414 1 94.94 31 ASN B N 1
ATOM 1579 C CA . ASN B 1 31 ? -13.43 -17.188 5.672 1 94.94 31 ASN B CA 1
ATOM 1580 C C . ASN B 1 31 ? -14.016 -15.773 5.613 1 94.94 31 ASN B C 1
ATOM 1582 O O . ASN B 1 31 ? -13.672 -14.922 6.434 1 94.94 31 ASN B O 1
ATOM 1586 N N . GLY B 1 32 ? -14.773 -15.508 4.602 1 94.62 32 GLY B N 1
ATOM 1587 C CA . GLY B 1 32 ? -15.508 -14.258 4.531 1 94.62 32 GLY B CA 1
ATOM 1588 C C . GLY B 1 32 ? -14.656 -13.094 4.059 1 94.62 32 GLY B C 1
ATOM 1589 O O . GLY B 1 32 ? -14.914 -11.945 4.422 1 94.62 32 GLY B O 1
ATOM 1590 N N . GLU B 1 33 ? -13.633 -13.383 3.328 1 97.06 33 GLU B N 1
ATOM 1591 C CA . GLU B 1 33 ? -12.773 -12.367 2.738 1 97.06 33 GLU B CA 1
ATOM 1592 C C . GLU B 1 33 ? -12.945 -12.305 1.224 1 97.06 33 GLU B C 1
ATOM 1594 O O . GLU B 1 33 ? -13.406 -13.266 0.607 1 97.06 33 GLU B O 1
ATOM 1599 N N . VAL B 1 34 ? -12.648 -11.055 0.607 1 96 34 VAL B N 1
ATOM 1600 C CA . VAL B 1 34 ? -12.547 -11.008 -0.848 1 96 34 VAL B CA 1
ATOM 1601 C C . VAL B 1 34 ? -11.617 -12.117 -1.34 1 96 34 VAL B C 1
ATOM 1603 O O . VAL B 1 34 ? -10.5 -12.266 -0.835 1 96 34 VAL B O 1
ATOM 1606 N N . PRO B 1 35 ? -12.055 -12.93 -2.252 1 97.81 35 PRO B N 1
ATOM 1607 C CA . PRO B 1 35 ? -11.312 -14.133 -2.633 1 97.81 35 PRO B CA 1
ATOM 1608 C C . PRO B 1 35 ? -10.117 -13.828 -3.529 1 97.81 35 PRO B C 1
ATOM 1610 O O . PRO B 1 35 ? -10.18 -14.031 -4.746 1 97.81 35 PRO B O 1
ATOM 1613 N N . VAL B 1 36 ? -9.125 -13.445 -2.961 1 98.44 36 VAL B N 1
ATOM 1614 C CA . VAL B 1 36 ? -7.844 -13.234 -3.621 1 98.44 36 VAL B CA 1
ATOM 1615 C C . VAL B 1 36 ? -6.77 -14.078 -2.936 1 98.44 36 VAL B C 1
ATOM 1617 O O . VAL B 1 36 ? -6.68 -14.102 -1.707 1 98.44 36 VAL B O 1
ATOM 1620 N N . GLY B 1 37 ? -6.043 -14.773 -3.684 1 98.44 37 GLY B N 1
ATOM 1621 C CA . GLY B 1 37 ? -4.895 -15.547 -3.232 1 98.44 37 GLY B CA 1
ATOM 1622 C C . GLY B 1 37 ? -3.645 -15.281 -4.051 1 98.44 37 GLY B C 1
ATOM 1623 O O . GLY B 1 37 ? -3.717 -15.117 -5.27 1 98.44 37 GLY B O 1
ATOM 1624 N N . CYS B 1 38 ? -2.494 -15.18 -3.299 1 98.06 38 CYS B N 1
ATOM 1625 C CA . CYS B 1 38 ? -1.268 -14.969 -4.055 1 98.06 38 CYS B CA 1
ATOM 1626 C C . CYS B 1 38 ? -0.101 -15.719 -3.43 1 98.06 38 CYS B C 1
ATOM 1628 O O . CYS B 1 38 ? -0.166 -16.125 -2.266 1 98.06 38 CYS B O 1
ATOM 1630 N N . LEU B 1 39 ? 0.878 -16 -4.273 1 98.44 39 LEU B N 1
ATOM 1631 C CA . LEU B 1 39 ? 2.131 -16.656 -3.92 1 98.44 39 LEU B CA 1
ATOM 1632 C C . LEU B 1 39 ? 3.326 -15.859 -4.434 1 98.44 39 LEU B C 1
ATOM 1634 O O . LEU B 1 39 ? 3.291 -15.328 -5.543 1 98.44 39 LEU B O 1
ATOM 1638 N N . MET B 1 40 ? 4.266 -15.766 -3.619 1 98.5 40 MET B N 1
ATOM 1639 C CA . MET B 1 40 ? 5.574 -15.289 -4.062 1 98.5 40 MET B CA 1
ATOM 1640 C C . MET B 1 40 ? 6.586 -16.422 -4.09 1 98.5 40 MET B C 1
ATOM 1642 O O . MET B 1 40 ? 6.836 -17.062 -3.068 1 98.5 40 MET B O 1
ATOM 1646 N N . VAL B 1 41 ? 7.105 -16.672 -5.277 1 98.19 41 VAL B N 1
ATOM 1647 C CA . VAL B 1 41 ? 7.977 -17.812 -5.496 1 98.19 41 VAL B CA 1
ATOM 1648 C C . VAL B 1 41 ? 9.391 -17.344 -5.828 1 98.19 41 VAL B C 1
ATOM 1650 O O . VAL B 1 41 ? 9.586 -16.562 -6.77 1 98.19 41 VAL B O 1
ATOM 1653 N N . TYR B 1 42 ? 10.32 -17.719 -5.02 1 97.56 42 TYR B N 1
ATOM 1654 C CA . TYR B 1 42 ? 11.742 -17.422 -5.133 1 97.56 42 TYR B CA 1
ATOM 1655 C C . TYR B 1 42 ? 12.555 -18.703 -5.246 1 97.56 42 TYR B C 1
ATOM 1657 O O . TYR B 1 42 ? 12.508 -19.562 -4.359 1 97.56 42 TYR B O 1
ATOM 1665 N N . ASN B 1 43 ? 13.227 -18.906 -6.371 1 94.31 43 ASN B N 1
ATOM 1666 C CA . ASN B 1 43 ? 14.031 -20.094 -6.59 1 94.31 43 ASN B CA 1
ATOM 1667 C C . ASN B 1 43 ? 13.219 -21.375 -6.379 1 94.31 43 ASN B C 1
ATOM 1669 O O . ASN B 1 43 ? 13.633 -22.25 -5.629 1 94.31 43 ASN B O 1
ATOM 1673 N N . ASN B 1 44 ? 12.078 -21.344 -6.938 1 93.44 44 ASN B N 1
ATOM 1674 C CA . ASN B 1 44 ? 11.164 -22.484 -6.957 1 93.44 44 ASN B CA 1
ATOM 1675 C C . ASN B 1 44 ? 10.664 -22.828 -5.559 1 93.44 44 ASN B C 1
ATOM 1677 O O . ASN B 1 44 ? 10.25 -23.953 -5.301 1 93.44 44 ASN B O 1
ATOM 1681 N N . GLU B 1 45 ? 10.68 -21.891 -4.711 1 96 45 GLU B N 1
ATOM 1682 C CA . GLU B 1 45 ? 10.172 -22.031 -3.348 1 96 45 GLU B CA 1
ATOM 1683 C C . GLU B 1 45 ? 9.164 -20.922 -3.023 1 96 45 GLU B C 1
ATOM 1685 O O . GLU B 1 45 ? 9.375 -19.766 -3.373 1 96 45 GLU B O 1
ATOM 1690 N N . ILE B 1 46 ? 8.133 -21.391 -2.373 1 98 46 ILE B N 1
ATOM 1691 C CA . ILE B 1 46 ? 7.188 -20.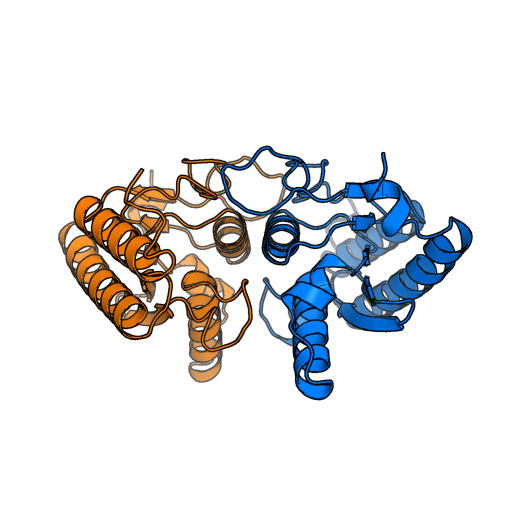391 -1.869 1 98 46 ILE B CA 1
ATOM 1692 C C . ILE B 1 46 ? 7.777 -19.703 -0.644 1 98 46 ILE B C 1
ATOM 1694 O O . ILE B 1 46 ? 8.008 -20.328 0.389 1 98 46 ILE B O 1
ATOM 1698 N N . VAL B 1 47 ? 7.984 -18.438 -0.753 1 98.5 47 VAL B N 1
ATOM 1699 C CA . VAL B 1 47 ? 8.586 -17.719 0.365 1 98.5 47 VAL B CA 1
ATOM 1700 C C . VAL B 1 47 ? 7.555 -16.781 0.995 1 98.5 47 VAL B C 1
ATOM 1702 O O . VAL B 1 47 ? 7.754 -16.281 2.107 1 98.5 47 VAL B O 1
ATOM 1705 N N . GLY B 1 48 ? 6.457 -16.562 0.313 1 98.44 48 GLY B N 1
ATOM 1706 C CA . GLY B 1 48 ? 5.336 -15.773 0.798 1 98.44 48 GLY B CA 1
ATOM 1707 C C . GLY B 1 48 ? 4 -16.234 0.241 1 98.44 48 GLY B C 1
ATOM 1708 O O . GLY B 1 48 ? 3.904 -16.594 -0.93 1 98.44 48 GLY B O 1
ATOM 1709 N N . LYS B 1 49 ? 3.096 -16.297 1.06 1 98.25 49 LYS B N 1
ATOM 1710 C CA . LYS B 1 49 ? 1.707 -16.578 0.711 1 98.25 49 LYS B CA 1
ATOM 1711 C C . LYS B 1 49 ? 0.761 -15.57 1.351 1 98.25 49 LYS B C 1
ATOM 1713 O O . LYS B 1 49 ? 0.954 -15.172 2.502 1 98.25 49 LYS B O 1
ATOM 1718 N N . GLY B 1 50 ? -0.22 -15.172 0.521 1 97.44 50 GLY B N 1
ATOM 1719 C CA . GLY B 1 50 ? -1.137 -14.195 1.08 1 97.44 50 GLY B CA 1
ATOM 1720 C C . GLY B 1 50 ? -2.564 -14.375 0.602 1 97.44 50 GLY B C 1
ATOM 1721 O O . GLY B 1 50 ? -2.799 -14.711 -0.56 1 97.44 50 GLY B O 1
ATOM 1722 N N . ARG B 1 51 ? -3.465 -14.203 1.441 1 97.5 51 ARG B N 1
ATOM 1723 C CA . ARG B 1 51 ? -4.871 -13.938 1.162 1 97.5 51 ARG B CA 1
ATOM 1724 C C . ARG B 1 51 ? -5.309 -12.609 1.778 1 97.5 51 ARG B C 1
ATOM 1726 O O . ARG B 1 51 ? -4.617 -12.062 2.637 1 97.5 51 ARG B O 1
ATOM 1733 N N . ASN B 1 52 ? -6.402 -12.102 1.247 1 96.44 52 ASN B N 1
ATOM 1734 C CA . ASN B 1 52 ? -6.926 -10.891 1.87 1 96.44 52 ASN B CA 1
ATOM 1735 C C . ASN B 1 52 ? -7.23 -11.109 3.35 1 96.44 52 ASN B C 1
ATOM 1737 O O . ASN B 1 52 ? -7.754 -12.156 3.73 1 96.44 52 ASN B O 1
ATOM 1741 N N . GLU B 1 53 ? -6.816 -10.211 4.156 1 96.88 53 GLU B N 1
ATOM 1742 C CA . GLU B 1 53 ? -7.09 -10.242 5.59 1 96.88 53 GLU B CA 1
ATOM 1743 C C . GLU B 1 53 ? -7.758 -8.953 6.051 1 96.88 53 GLU B C 1
ATOM 1745 O O . GLU B 1 53 ? -7.43 -8.422 7.117 1 96.88 53 GLU B O 1
ATOM 1750 N N . VAL B 1 54 ? -8.539 -8.367 5.195 1 96.38 54 VAL B N 1
ATOM 1751 C CA . VAL B 1 54 ? -9.156 -7.07 5.43 1 96.38 54 VAL B CA 1
ATOM 1752 C C . VAL B 1 54 ? -10.164 -7.176 6.574 1 96.38 54 VAL B C 1
ATOM 1754 O O . VAL B 1 54 ? -10.102 -6.406 7.535 1 96.38 54 VAL B O 1
ATOM 1757 N N . ASN B 1 55 ? -11.062 -8.18 6.496 1 94.5 55 ASN B N 1
ATOM 1758 C CA . ASN B 1 55 ? -12.102 -8.352 7.508 1 94.5 55 ASN B CA 1
ATOM 1759 C C . ASN B 1 55 ? -11.516 -8.82 8.836 1 94.5 55 ASN B C 1
ATOM 1761 O O . ASN B 1 55 ? -11.875 -8.297 9.898 1 94.5 55 ASN B O 1
ATOM 1765 N N . GLU B 1 56 ? -10.68 -9.75 8.789 1 94.06 56 GLU B N 1
ATOM 1766 C CA . GLU B 1 56 ? -10.062 -10.305 9.984 1 94.06 56 GLU B CA 1
ATOM 1767 C C . GLU B 1 56 ? -9.32 -9.234 10.773 1 94.06 56 GLU B C 1
ATOM 1769 O O . GLU B 1 56 ? -9.391 -9.211 12.008 1 94.06 56 GLU B O 1
ATOM 1774 N N . THR B 1 57 ? -8.672 -8.281 10.109 1 94.5 57 THR B N 1
ATOM 1775 C CA . THR B 1 57 ? -7.793 -7.324 10.766 1 94.5 57 THR B CA 1
ATOM 1776 C C . THR B 1 57 ? -8.477 -5.965 10.898 1 94.5 57 THR B C 1
ATOM 1778 O O . THR B 1 57 ? -7.926 -5.047 11.508 1 94.5 57 THR B O 1
ATOM 1781 N N . LYS B 1 58 ? -9.641 -5.785 10.164 1 94.38 58 LYS B N 1
ATOM 1782 C CA . LYS B 1 58 ? -10.328 -4.5 10.086 1 94.38 58 LYS B CA 1
ATOM 1783 C C . LYS B 1 58 ? -9.422 -3.426 9.492 1 94.38 58 LYS B C 1
ATOM 1785 O O . LYS B 1 58 ? -9.391 -2.293 9.984 1 94.38 58 LYS B O 1
ATOM 1790 N N . ASN B 1 59 ? -8.648 -3.812 8.617 1 96.31 59 ASN B N 1
ATOM 1791 C CA . ASN B 1 59 ? -7.703 -2.977 7.879 1 96.31 59 ASN B CA 1
ATOM 1792 C C . ASN B 1 59 ? -7.859 -3.148 6.371 1 96.31 59 ASN B C 1
ATOM 1794 O O . ASN B 1 59 ? -7.402 -4.141 5.801 1 96.31 59 ASN B O 1
ATOM 1798 N N . ALA B 1 60 ? -8.367 -2.189 5.746 1 95.56 60 ALA B N 1
ATOM 1799 C CA . ALA B 1 60 ? -8.742 -2.271 4.336 1 95.56 60 ALA B CA 1
ATOM 1800 C C . ALA B 1 60 ? -7.508 -2.361 3.443 1 95.56 60 ALA B C 1
ATOM 1802 O O . ALA B 1 60 ? -7.613 -2.686 2.258 1 95.56 60 ALA B O 1
ATOM 1803 N N . THR B 1 61 ? -6.281 -2.148 3.973 1 96.69 61 THR B N 1
ATOM 1804 C CA . THR B 1 61 ? -5.074 -2.166 3.156 1 96.69 61 THR B CA 1
ATOM 1805 C C . THR B 1 61 ? -4.418 -3.543 3.186 1 96.69 61 THR B C 1
ATOM 1807 O O . THR B 1 61 ? -3.422 -3.779 2.5 1 96.69 61 THR B O 1
ATOM 1810 N N . ARG B 1 62 ? -4.98 -4.461 3.959 1 97.81 62 ARG B N 1
ATOM 1811 C CA . ARG B 1 62 ? -4.332 -5.762 4.102 1 97.81 62 ARG B CA 1
ATOM 1812 C C . ARG B 1 62 ? -4.746 -6.707 2.979 1 97.81 62 ARG B C 1
ATOM 1814 O O . ARG B 1 62 ? -5.348 -7.754 3.23 1 97.81 62 ARG B O 1
ATOM 1821 N N . HIS B 1 63 ? -4.359 -6.344 1.822 1 98.31 63 HIS B N 1
ATOM 1822 C CA . HIS B 1 63 ? -4.574 -7.156 0.628 1 98.31 63 HIS B CA 1
ATOM 1823 C C . HIS B 1 63 ? -3.617 -8.344 0.585 1 98.31 63 HIS B C 1
ATOM 1825 O O . HIS B 1 63 ? -2.584 -8.336 1.258 1 98.31 63 HIS B O 1
ATOM 1831 N N . ALA B 1 64 ? -3.93 -9.328 -0.188 1 98.62 64 ALA B N 1
ATOM 1832 C CA . ALA B 1 64 ? -3.162 -10.562 -0.323 1 98.62 64 ALA B CA 1
ATOM 1833 C C . ALA B 1 64 ? -1.698 -10.273 -0.64 1 98.62 64 ALA B C 1
ATOM 1835 O O . ALA B 1 64 ? -0.796 -10.867 -0.051 1 98.62 64 ALA B O 1
ATOM 1836 N N . GLU B 1 65 ? -1.435 -9.344 -1.581 1 98.69 65 GLU B N 1
ATOM 1837 C CA . GLU B 1 65 ? -0.075 -9 -1.99 1 98.69 65 GLU B CA 1
ATOM 1838 C C . GLU B 1 65 ? 0.721 -8.414 -0.827 1 98.69 65 GLU B C 1
ATOM 1840 O O . GLU B 1 65 ? 1.895 -8.742 -0.643 1 98.69 65 GLU B O 1
ATOM 1845 N N . MET B 1 66 ? 0.08 -7.547 -0.068 1 98.62 66 MET B N 1
ATOM 1846 C CA . MET B 1 66 ? 0.744 -6.934 1.078 1 98.62 66 MET B CA 1
ATOM 1847 C C . MET B 1 66 ? 1.088 -7.977 2.133 1 98.62 66 MET B C 1
ATOM 1849 O O . MET B 1 66 ? 2.172 -7.945 2.717 1 98.62 66 MET B O 1
ATOM 1853 N N . VAL B 1 67 ? 0.179 -8.875 2.385 1 98.31 67 VAL B N 1
ATOM 1854 C CA . VAL B 1 67 ? 0.406 -9.969 3.322 1 98.31 67 VAL B CA 1
ATOM 1855 C C . VAL B 1 67 ? 1.588 -10.82 2.85 1 98.31 67 VAL B C 1
ATOM 1857 O O . VAL B 1 67 ? 2.463 -11.172 3.645 1 98.31 67 VAL B O 1
ATOM 1860 N N . ALA B 1 68 ? 1.624 -11.125 1.595 1 98.69 68 ALA B N 1
ATOM 1861 C CA . ALA B 1 68 ? 2.707 -11.93 1.03 1 98.69 68 ALA B CA 1
ATOM 1862 C C . ALA B 1 68 ? 4.047 -11.211 1.169 1 98.69 68 ALA B C 1
ATOM 1864 O O . ALA B 1 68 ? 5.059 -11.836 1.5 1 98.69 68 ALA B O 1
ATOM 1865 N N . ILE B 1 69 ? 4.051 -9.922 0.894 1 98.5 69 ILE B N 1
ATOM 1866 C CA . ILE B 1 69 ? 5.273 -9.141 1.034 1 98.5 69 ILE B CA 1
ATOM 1867 C C . ILE B 1 69 ? 5.809 -9.273 2.459 1 98.5 69 ILE B C 1
ATOM 1869 O O . ILE B 1 69 ? 7 -9.516 2.662 1 98.5 69 ILE B O 1
ATOM 1873 N N . ASP B 1 70 ? 4.953 -9.133 3.432 1 98.25 70 ASP B N 1
ATOM 1874 C CA . ASP B 1 70 ? 5.371 -9.258 4.824 1 98.25 70 ASP B CA 1
ATOM 1875 C C . ASP B 1 70 ? 6.004 -10.625 5.09 1 98.25 70 ASP B C 1
ATOM 1877 O O . ASP B 1 70 ? 7.012 -10.719 5.793 1 98.25 70 ASP B O 1
ATOM 1881 N N . GLN B 1 71 ? 5.434 -11.617 4.59 1 98.56 71 GLN B N 1
ATOM 1882 C CA . GLN B 1 71 ? 5.945 -12.961 4.816 1 98.56 71 GLN B CA 1
ATOM 1883 C C . GLN B 1 71 ? 7.312 -13.148 4.164 1 98.56 71 GLN B C 1
ATOM 1885 O O . GLN B 1 71 ? 8.18 -13.828 4.715 1 98.56 71 GLN B O 1
ATOM 1890 N N . VAL B 1 72 ? 7.473 -12.578 2.965 1 98.69 72 VAL B N 1
ATOM 1891 C CA . VAL B 1 72 ? 8.773 -12.656 2.312 1 98.69 72 VAL B CA 1
ATOM 1892 C C . VAL B 1 72 ? 9.82 -11.953 3.17 1 98.69 72 VAL B C 1
ATOM 1894 O O . VAL B 1 72 ? 10.938 -12.453 3.326 1 98.69 72 VAL B O 1
ATOM 1897 N N . LEU B 1 73 ? 9.469 -10.82 3.691 1 98.5 73 LEU B N 1
ATOM 1898 C CA . LEU B 1 73 ? 10.391 -10.078 4.543 1 98.5 73 LEU B CA 1
ATOM 1899 C C . LEU B 1 73 ? 10.758 -10.891 5.781 1 98.5 73 LEU B C 1
ATOM 1901 O O . LEU B 1 73 ? 11.93 -10.945 6.172 1 98.5 73 LEU B O 1
ATOM 1905 N N . ASP B 1 74 ? 9.781 -11.516 6.41 1 98.25 74 ASP B N 1
ATOM 1906 C CA . ASP B 1 74 ? 10.039 -12.406 7.535 1 98.25 74 ASP B CA 1
ATOM 1907 C C . ASP B 1 74 ? 10.969 -13.547 7.133 1 98.25 74 ASP B C 1
ATOM 1909 O O . ASP B 1 74 ? 11.898 -13.891 7.875 1 98.25 74 ASP B O 1
ATOM 1913 N N . TRP B 1 75 ? 10.68 -14.141 6.051 1 98.44 75 TRP B N 1
ATOM 1914 C CA . TRP B 1 75 ? 11.5 -15.227 5.52 1 98.44 75 TRP B CA 1
ATOM 1915 C C . TRP B 1 75 ? 12.945 -14.766 5.332 1 98.44 75 TRP B C 1
ATOM 1917 O O . TRP B 1 75 ? 13.883 -15.492 5.684 1 98.44 75 TRP B O 1
ATOM 1927 N N . CYS B 1 76 ? 13.094 -13.586 4.742 1 98.31 76 CYS B N 1
ATOM 1928 C CA . CYS B 1 76 ? 14.422 -13.031 4.535 1 98.31 76 CYS B CA 1
ATOM 1929 C C . CYS B 1 76 ? 15.164 -12.883 5.859 1 98.31 76 CYS B C 1
ATOM 1931 O O . CYS B 1 76 ? 16.344 -13.219 5.953 1 98.31 76 CYS B O 1
ATOM 1933 N N . GLN B 1 77 ? 14.445 -12.383 6.82 1 97.5 77 GLN B N 1
ATOM 1934 C CA . GLN B 1 77 ? 15.047 -12.219 8.141 1 97.5 77 GLN B CA 1
ATOM 1935 C C . GLN B 1 77 ? 15.484 -13.57 8.711 1 97.5 77 GLN B C 1
ATOM 1937 O O . GLN B 1 77 ? 16.594 -13.703 9.219 1 97.5 77 GLN B O 1
ATOM 1942 N N . GLN B 1 78 ? 14.664 -14.547 8.633 1 97.69 78 GLN B N 1
ATOM 1943 C CA . GLN B 1 78 ? 14.922 -15.875 9.172 1 97.69 78 GLN B CA 1
ATOM 1944 C C . GLN B 1 78 ? 16.094 -16.547 8.445 1 97.69 78 GLN B C 1
ATOM 1946 O O . GLN B 1 78 ? 16.844 -17.312 9.055 1 97.69 78 GLN B O 1
ATOM 1951 N N . HIS B 1 79 ? 16.219 -16.203 7.223 1 97.56 79 HIS B N 1
ATOM 1952 C CA . HIS B 1 79 ? 17.234 -16.875 6.406 1 97.56 79 HIS B CA 1
ATOM 1953 C C . HIS B 1 79 ? 18.438 -15.969 6.172 1 97.56 79 HIS B C 1
ATOM 1955 O O . HIS B 1 79 ? 19.328 -16.312 5.383 1 97.56 79 HIS B O 1
ATOM 1961 N N . LYS B 1 80 ? 18.453 -14.812 6.816 1 96.81 80 LYS B N 1
ATOM 1962 C CA . LYS B 1 80 ? 19.547 -13.852 6.746 1 96.81 80 LYS B CA 1
ATOM 1963 C C . LYS B 1 80 ? 19.828 -13.453 5.301 1 96.81 80 LYS B C 1
ATOM 1965 O O . LYS B 1 80 ? 20.984 -13.477 4.859 1 96.81 80 LYS B O 1
ATOM 1970 N N . LYS B 1 81 ? 18.781 -13.219 4.555 1 97.31 81 LYS B N 1
ATOM 1971 C CA . LYS B 1 81 ? 18.875 -12.75 3.176 1 97.31 81 LYS B CA 1
ATOM 1972 C C . LYS B 1 81 ? 18.469 -11.281 3.072 1 97.31 81 LYS B C 1
ATOM 1974 O O . LYS B 1 81 ? 17.641 -10.797 3.855 1 97.31 81 LYS B O 1
ATOM 1979 N N . GLN B 1 82 ? 19.047 -10.625 2.143 1 96.25 82 GLN B N 1
ATOM 1980 C CA . GLN B 1 82 ? 18.656 -9.242 1.864 1 96.25 82 GLN B CA 1
ATOM 1981 C C . GLN B 1 82 ? 17.359 -9.188 1.066 1 96.25 82 GLN B C 1
ATOM 1983 O O . GLN B 1 82 ? 17.266 -9.758 -0.021 1 96.25 82 GLN B O 1
ATOM 1988 N N . PRO B 1 83 ? 16.438 -8.445 1.505 1 97 83 PRO B N 1
ATOM 1989 C CA . PRO B 1 83 ? 15.141 -8.414 0.837 1 97 83 PRO B CA 1
ATOM 1990 C C . PRO B 1 83 ? 15.242 -8.031 -0.639 1 97 83 PRO B C 1
ATOM 1992 O O . PRO B 1 83 ? 14.609 -8.664 -1.488 1 97 83 PRO B O 1
ATOM 1995 N N . GLU B 1 84 ? 16.016 -7.059 -0.944 1 93.88 84 GLU B N 1
ATOM 1996 C CA . GLU B 1 84 ? 16.125 -6.605 -2.326 1 93.88 84 GLU B CA 1
ATOM 1997 C C . GLU B 1 84 ? 16.594 -7.734 -3.242 1 93.88 84 GLU B C 1
ATOM 1999 O O . GLU B 1 84 ? 16.094 -7.875 -4.363 1 93.88 84 GLU B O 1
ATOM 2004 N N . GLU B 1 85 ? 17.469 -8.492 -2.758 1 95.12 85 GLU B N 1
ATOM 2005 C CA . GLU B 1 85 ? 17.969 -9.625 -3.533 1 95.12 85 GLU B CA 1
ATOM 2006 C C . GLU B 1 85 ? 16.859 -10.648 -3.775 1 95.12 85 GLU B C 1
ATOM 2008 O O . GLU B 1 85 ? 16.734 -11.188 -4.879 1 95.12 85 GLU B O 1
ATOM 2013 N N . VAL B 1 86 ? 16.188 -10.891 -2.807 1 97.44 86 VAL B N 1
ATOM 2014 C CA . VAL B 1 86 ? 15.141 -11.898 -2.9 1 97.44 86 VAL B CA 1
ATOM 2015 C C . VAL B 1 86 ? 14.016 -11.391 -3.797 1 97.44 86 VAL B C 1
ATOM 2017 O O . VAL B 1 86 ? 13.625 -12.062 -4.758 1 97.44 86 VAL B O 1
ATOM 2020 N N . PHE B 1 87 ? 13.578 -10.188 -3.58 1 97 87 PHE B N 1
ATOM 2021 C CA . PHE B 1 87 ? 12.43 -9.656 -4.309 1 97 87 PHE B CA 1
ATOM 2022 C C . PHE B 1 87 ? 12.75 -9.523 -5.793 1 97 87 PHE B C 1
ATOM 2024 O O . PHE B 1 87 ? 11.898 -9.805 -6.645 1 97 87 PHE B O 1
ATOM 2031 N N . THR B 1 88 ? 13.914 -9.18 -6.141 1 95.62 88 THR B N 1
ATOM 2032 C CA . THR B 1 88 ? 14.281 -8.969 -7.539 1 95.62 88 THR B CA 1
ATOM 2033 C C . THR B 1 88 ? 14.32 -10.289 -8.297 1 95.62 88 THR B C 1
ATOM 2035 O O . THR B 1 88 ? 14.398 -10.312 -9.523 1 95.62 88 THR B O 1
ATOM 2038 N N . HIS B 1 89 ? 14.18 -11.406 -7.566 1 96.12 89 HIS B N 1
ATOM 2039 C CA . HIS B 1 89 ? 14.164 -12.734 -8.18 1 96.12 89 HIS B CA 1
ATOM 2040 C C . HIS B 1 89 ? 12.891 -13.492 -7.82 1 96.12 89 HIS B C 1
ATOM 2042 O O . HIS B 1 89 ? 12.852 -14.719 -7.898 1 96.12 89 HIS B O 1
ATOM 2048 N N . THR B 1 90 ? 11.938 -12.727 -7.426 1 97 90 THR B N 1
ATOM 2049 C CA . THR B 1 90 ? 10.68 -13.336 -6.996 1 97 90 THR B CA 1
ATOM 2050 C C . THR B 1 90 ? 9.578 -13.094 -8.031 1 97 90 THR B C 1
ATOM 2052 O O . THR B 1 90 ? 9.469 -12 -8.57 1 97 90 THR B O 1
ATOM 2055 N N . VAL B 1 91 ? 8.828 -14.141 -8.312 1 96.75 91 VAL B N 1
ATOM 2056 C CA . VAL B 1 91 ? 7.633 -14.023 -9.148 1 96.75 91 VAL B CA 1
ATOM 2057 C C . VAL B 1 91 ? 6.383 -14.07 -8.273 1 96.75 91 VAL B C 1
ATOM 2059 O O . VAL B 1 91 ? 6.281 -14.898 -7.363 1 96.75 91 VAL B O 1
ATOM 2062 N N . LEU B 1 92 ? 5.48 -13.148 -8.539 1 98.19 92 LEU B N 1
ATOM 2063 C CA . LEU B 1 92 ? 4.203 -13.141 -7.836 1 98.19 92 LEU B CA 1
ATOM 2064 C C . LEU B 1 92 ? 3.105 -13.766 -8.688 1 98.19 92 LEU B C 1
ATOM 2066 O O . LEU B 1 92 ? 2.924 -13.383 -9.852 1 98.19 92 LEU B O 1
ATOM 2070 N N . TYR B 1 93 ? 2.428 -14.742 -8.172 1 98.19 93 TYR B N 1
ATOM 2071 C CA . TYR B 1 93 ? 1.219 -15.336 -8.734 1 98.19 93 TYR B CA 1
ATOM 2072 C C . TYR B 1 93 ? -0.012 -14.922 -7.934 1 98.19 93 TYR B C 1
ATOM 2074 O O . TYR B 1 93 ? -0.086 -15.156 -6.727 1 98.19 93 TYR B O 1
ATOM 2082 N N . VAL B 1 94 ? -0.967 -14.312 -8.586 1 98.75 94 VAL B N 1
ATOM 2083 C CA . VAL B 1 94 ? -2.121 -13.805 -7.855 1 98.75 94 VAL B CA 1
ATOM 2084 C C . VAL B 1 94 ? -3.383 -13.969 -8.695 1 98.75 94 VAL B C 1
ATOM 2086 O O . VAL B 1 94 ? -3.344 -13.828 -9.922 1 98.75 94 VAL B O 1
ATOM 2089 N N . THR B 1 95 ? -4.492 -14.219 -8.094 1 98.69 95 THR B N 1
ATOM 2090 C CA . THR B 1 95 ? -5.699 -14.602 -8.812 1 98.69 95 THR B CA 1
ATOM 2091 C C . THR B 1 95 ? -6.367 -13.383 -9.438 1 98.69 95 THR B C 1
ATOM 2093 O O . THR B 1 95 ? -7.09 -13.508 -10.43 1 98.69 95 THR B O 1
ATOM 2096 N N . VAL B 1 96 ? -6.191 -12.25 -8.844 1 98.38 96 VAL B N 1
ATOM 2097 C CA . VAL B 1 96 ? -6.797 -11.016 -9.344 1 98.38 96 VAL B CA 1
ATOM 2098 C C . VAL B 1 96 ? -5.707 -9.977 -9.602 1 98.38 96 VAL B C 1
ATOM 2100 O O . VAL B 1 96 ? -4.766 -9.852 -8.82 1 98.38 96 VAL B O 1
ATOM 2103 N N . GLU B 1 97 ? -5.848 -9.266 -10.656 1 98.12 97 GLU B N 1
ATOM 2104 C CA . GLU B 1 97 ? -4.918 -8.18 -10.969 1 9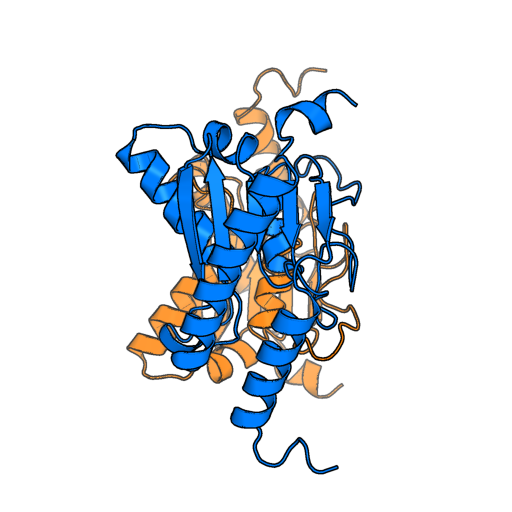8.12 97 GLU B CA 1
ATOM 2105 C C . GLU B 1 97 ? -4.641 -7.32 -9.742 1 98.12 97 GLU B C 1
ATOM 2107 O O . GLU B 1 97 ? -5.566 -6.859 -9.07 1 98.12 97 GLU B O 1
ATOM 2112 N N . PRO B 1 98 ? -3.314 -7.082 -9.438 1 98.06 98 PRO B N 1
ATOM 2113 C CA . PRO B 1 98 ? -3.01 -6.176 -8.328 1 98.06 98 PRO B CA 1
ATOM 2114 C C . PRO B 1 98 ? -3.674 -4.809 -8.484 1 98.06 98 PRO B C 1
ATOM 2116 O O . PRO B 1 98 ? -3.691 -4.246 -9.578 1 98.06 98 PRO B O 1
ATOM 2119 N N . CYS B 1 99 ? -4.227 -4.316 -7.398 1 96.88 99 CYS B N 1
ATOM 2120 C CA . CYS B 1 99 ? -4.781 -2.969 -7.402 1 96.88 99 CYS B CA 1
ATOM 2121 C C . CYS B 1 99 ? -3.678 -1.925 -7.531 1 96.88 99 CYS B C 1
ATOM 2123 O O . CYS B 1 99 ? -2.494 -2.256 -7.461 1 96.88 99 CYS B O 1
ATOM 2125 N N . ILE B 1 100 ? -4.043 -0.742 -7.656 1 95.44 100 ILE B N 1
ATOM 2126 C CA . ILE B 1 100 ? -3.092 0.358 -7.785 1 95.44 100 ILE B CA 1
ATOM 2127 C C . ILE B 1 100 ? -2.141 0.36 -6.59 1 95.44 100 ILE B C 1
ATOM 2129 O O . ILE B 1 100 ? -0.925 0.479 -6.754 1 95.44 100 ILE B O 1
ATOM 2133 N N . MET B 1 101 ? -2.615 0.231 -5.32 1 96.88 101 MET B N 1
ATOM 2134 C CA . MET B 1 101 ? -1.783 0.206 -4.121 1 96.88 101 MET B CA 1
ATOM 2135 C C . MET B 1 101 ? -0.768 -0.93 -4.188 1 96.88 101 MET B C 1
ATOM 2137 O O . MET B 1 101 ? 0.427 -0.712 -3.979 1 96.88 101 MET B O 1
ATOM 2141 N N . CYS B 1 102 ? -1.271 -2.047 -4.52 1 98.25 102 CYS B N 1
ATOM 2142 C CA . CYS B 1 102 ? -0.42 -3.232 -4.496 1 98.25 102 CYS B CA 1
ATOM 2143 C C . CYS B 1 102 ? 0.558 -3.229 -5.664 1 98.25 102 CYS B C 1
ATOM 2145 O O . CYS B 1 102 ? 1.698 -3.676 -5.523 1 98.25 102 CYS B O 1
ATOM 2147 N N . ALA B 1 103 ? 0.065 -2.777 -6.828 1 96.62 103 ALA B N 1
ATOM 2148 C CA . ALA B 1 103 ? 0.968 -2.666 -7.969 1 96.62 103 ALA B CA 1
ATOM 2149 C C . ALA B 1 103 ? 2.127 -1.724 -7.664 1 96.62 103 ALA B C 1
ATOM 2151 O O . ALA B 1 103 ? 3.279 -2.018 -7.992 1 96.62 103 ALA B O 1
ATOM 2152 N N . ALA B 1 104 ? 1.804 -0.607 -7.062 1 95.94 104 ALA B N 1
ATOM 2153 C CA . ALA B 1 104 ? 2.852 0.336 -6.68 1 95.94 104 ALA B CA 1
ATOM 2154 C C . ALA B 1 104 ? 3.801 -0.284 -5.656 1 95.94 104 ALA B C 1
ATOM 2156 O O . ALA B 1 104 ? 5.02 -0.115 -5.75 1 95.94 104 ALA B O 1
ATOM 2157 N N . ALA B 1 105 ? 3.238 -0.975 -4.652 1 97.06 105 ALA B N 1
ATOM 2158 C CA . ALA B 1 105 ? 4.062 -1.657 -3.656 1 97.06 105 ALA B CA 1
ATOM 2159 C C . ALA B 1 105 ? 5.012 -2.652 -4.316 1 97.06 105 ALA B C 1
ATOM 2161 O O . ALA B 1 105 ? 6.195 -2.711 -3.979 1 97.06 105 ALA B O 1
ATOM 2162 N N . LEU B 1 106 ? 4.477 -3.42 -5.25 1 96.69 106 LEU B N 1
ATOM 2163 C CA . LEU B 1 106 ? 5.277 -4.426 -5.941 1 96.69 106 LEU B CA 1
ATOM 2164 C C . LEU B 1 106 ? 6.402 -3.775 -6.734 1 96.69 106 LEU B C 1
ATOM 2166 O O . LEU B 1 106 ? 7.512 -4.316 -6.805 1 96.69 106 LEU B O 1
ATOM 2170 N N . ARG B 1 107 ? 6.086 -2.701 -7.297 1 94.5 107 ARG B N 1
ATOM 2171 C CA . ARG B 1 107 ? 7.113 -1.946 -8.008 1 94.5 107 ARG B CA 1
ATOM 2172 C C . ARG B 1 107 ? 8.195 -1.463 -7.047 1 94.5 107 ARG B C 1
ATOM 2174 O O . ARG B 1 107 ? 9.391 -1.569 -7.344 1 94.5 107 ARG B O 1
ATOM 2181 N N . ILE B 1 108 ? 7.777 -0.904 -5.945 1 94.62 108 ILE B N 1
ATOM 2182 C CA . ILE B 1 108 ? 8.703 -0.42 -4.93 1 94.62 108 ILE B CA 1
ATOM 2183 C C . ILE B 1 108 ? 9.602 -1.564 -4.465 1 94.62 108 ILE B C 1
ATOM 2185 O O . ILE B 1 108 ? 10.805 -1.373 -4.246 1 94.62 108 ILE B O 1
ATOM 2189 N N . MET B 1 109 ? 9.078 -2.758 -4.379 1 95.5 109 MET B N 1
ATOM 2190 C CA . MET B 1 109 ? 9.82 -3.916 -3.891 1 95.5 109 MET B CA 1
ATOM 2191 C C . MET B 1 109 ? 10.664 -4.531 -5.004 1 95.5 109 MET B C 1
ATOM 2193 O O . MET B 1 109 ? 11.422 -5.473 -4.77 1 95.5 109 MET B O 1
ATOM 2197 N N . LYS B 1 110 ? 10.445 -4.098 -6.262 1 94.19 110 LYS B N 1
ATOM 2198 C CA . LYS B 1 110 ? 11.25 -4.445 -7.43 1 94.19 110 LYS B CA 1
ATOM 2199 C C . LYS B 1 110 ? 10.984 -5.883 -7.871 1 94.19 110 LYS B C 1
ATOM 2201 O O . LYS B 1 110 ? 11.906 -6.594 -8.281 1 94.19 110 LYS B O 1
ATOM 2206 N N . ILE B 1 111 ? 9.734 -6.277 -7.695 1 94.81 111 ILE B N 1
ATOM 2207 C CA . ILE B 1 111 ? 9.328 -7.562 -8.25 1 94.81 111 ILE B CA 1
ATOM 2208 C C . ILE B 1 111 ? 9.383 -7.512 -9.773 1 94.81 111 ILE B C 1
ATOM 2210 O O . ILE B 1 111 ? 8.875 -6.578 -10.391 1 94.81 111 ILE B O 1
ATOM 2214 N N . PRO B 1 112 ? 9.945 -8.516 -10.391 1 93.56 112 PRO B N 1
ATOM 2215 C CA . PRO B 1 112 ? 10.164 -8.414 -11.836 1 93.56 112 PRO B CA 1
ATOM 2216 C C . PRO B 1 112 ? 8.977 -8.922 -12.648 1 93.56 112 PRO B C 1
ATOM 2218 O O . PRO B 1 112 ? 8.789 -8.508 -13.797 1 93.56 112 PRO B O 1
ATOM 2221 N N . LEU B 1 113 ? 8.195 -9.82 -12.062 1 94.31 113 LEU B N 1
ATOM 2222 C CA . LEU B 1 113 ? 7.152 -10.484 -12.844 1 94.31 113 LEU B CA 1
ATOM 2223 C C . LEU B 1 113 ? 5.934 -10.789 -11.984 1 94.31 113 LEU B C 1
ATOM 2225 O O . LEU B 1 113 ? 6.074 -11.297 -10.859 1 94.31 113 LEU B O 1
ATOM 2229 N N . VAL B 1 114 ? 4.801 -10.461 -12.523 1 96.88 114 VAL B N 1
ATOM 2230 C CA . VAL B 1 114 ? 3.516 -10.758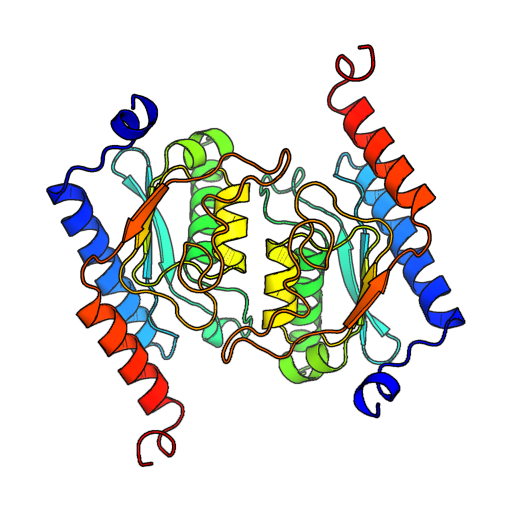 -11.906 1 96.88 114 VAL B CA 1
ATOM 2231 C C . VAL B 1 114 ? 2.646 -11.555 -12.867 1 96.88 114 VAL B C 1
ATOM 2233 O O . VAL B 1 114 ? 2.457 -11.156 -14.023 1 96.88 114 VAL B O 1
ATOM 2236 N N . VAL B 1 115 ? 2.217 -12.68 -12.438 1 96.75 115 VAL B N 1
ATOM 2237 C CA . VAL B 1 115 ? 1.217 -13.477 -13.148 1 96.75 115 VAL B CA 1
ATOM 2238 C C . VAL B 1 115 ? -0.129 -13.359 -12.438 1 96.75 115 VAL B C 1
ATOM 2240 O O . VAL B 1 115 ? -0.225 -13.617 -11.234 1 96.75 115 VAL B O 1
ATOM 2243 N N . TYR B 1 116 ? -1.123 -12.945 -13.156 1 97.62 116 TYR B N 1
ATOM 2244 C CA . TYR B 1 116 ? -2.391 -12.805 -12.445 1 97.62 116 TYR B CA 1
ATOM 2245 C C . TYR B 1 116 ? -3.533 -13.414 -13.25 1 97.62 116 TYR B C 1
ATOM 2247 O O . TYR B 1 116 ? -3.381 -13.695 -14.445 1 97.62 116 TYR B O 1
ATOM 2255 N N . GLY B 1 117 ? -4.609 -13.672 -12.578 1 97.44 117 GLY B N 1
ATOM 2256 C CA . GLY B 1 117 ? -5.789 -14.273 -13.18 1 97.44 117 GLY B CA 1
ATOM 2257 C C . GLY B 1 117 ? -6.68 -13.266 -13.883 1 97.44 117 GLY B C 1
ATOM 2258 O O . GLY B 1 117 ? -6.43 -12.906 -15.031 1 97.44 117 GLY B O 1
ATOM 2259 N N . CYS B 1 118 ? -7.695 -12.805 -13.266 1 96.94 118 CYS B N 1
ATOM 2260 C CA . CYS B 1 118 ? -8.656 -11.914 -13.898 1 96.94 118 CYS B CA 1
ATOM 2261 C C . CYS B 1 118 ? -8.297 -10.453 -13.641 1 96.94 118 CYS B C 1
ATOM 2263 O O . CYS B 1 118 ? -7.516 -10.148 -12.742 1 96.94 118 CYS B O 1
ATOM 2265 N N . GLN B 1 119 ? -8.906 -9.602 -14.422 1 95.25 119 GLN B N 1
ATOM 2266 C CA . GLN B 1 119 ? -8.695 -8.156 -14.297 1 95.25 119 GLN B CA 1
ATOM 2267 C C . GLN B 1 119 ? -9.406 -7.605 -13.062 1 95.25 119 GLN B C 1
ATOM 2269 O O . GLN B 1 119 ? -10.414 -8.156 -12.625 1 95.25 119 GLN B O 1
ATOM 2274 N N . ASN B 1 120 ? -8.812 -6.723 -12.43 1 94.25 120 ASN B N 1
ATOM 2275 C CA . ASN B 1 120 ? -9.445 -5.91 -11.398 1 94.25 120 ASN B CA 1
ATOM 2276 C C . ASN B 1 120 ? -10.055 -4.637 -11.992 1 94.25 120 ASN B C 1
ATOM 2278 O O . ASN B 1 120 ? -9.406 -3.588 -12.008 1 94.25 120 ASN B O 1
ATOM 2282 N N . GLU B 1 121 ? -11.211 -4.688 -12.367 1 90.25 121 GLU B N 1
ATOM 2283 C CA . GLU B 1 121 ? -11.867 -3.625 -13.117 1 90.25 121 GLU B CA 1
ATOM 2284 C C . GLU B 1 121 ? -12.117 -2.4 -12.242 1 90.25 121 GLU B C 1
ATOM 2286 O O . GLU B 1 121 ? -12.344 -1.301 -12.758 1 90.25 121 GLU B O 1
ATOM 2291 N N . ARG B 1 122 ? -12.047 -2.564 -11.039 1 86.5 122 ARG B N 1
ATOM 2292 C CA . ARG B 1 122 ? -12.398 -1.495 -10.109 1 86.5 122 ARG B CA 1
ATOM 2293 C C . ARG B 1 122 ? -11.18 -0.645 -9.773 1 86.5 122 ARG B C 1
ATOM 2295 O O . ARG B 1 122 ? -11.266 0.583 -9.703 1 86.5 122 ARG B O 1
ATOM 2302 N N . PHE B 1 123 ? -9.992 -1.385 -9.57 1 91.44 123 PHE B N 1
ATOM 2303 C CA . PHE B 1 123 ? -8.844 -0.648 -9.055 1 91.44 123 PHE B CA 1
ATOM 2304 C C . PHE B 1 123 ? -7.539 -1.283 -9.523 1 91.44 123 PHE B C 1
ATOM 2306 O O . PHE B 1 123 ? -6.531 -1.236 -8.812 1 91.44 123 PHE B O 1
ATOM 2313 N N . GLY B 1 124 ? -7.562 -1.868 -10.656 1 94.25 124 GLY B N 1
ATOM 2314 C CA . GLY B 1 124 ? -6.387 -2.568 -11.156 1 94.25 124 GLY B CA 1
ATOM 2315 C C . GLY B 1 124 ? -5.25 -1.637 -11.523 1 94.25 124 GLY B C 1
ATOM 2316 O O . GLY B 1 124 ? -5.469 -0.588 -12.133 1 94.25 124 GLY B O 1
ATOM 2317 N N . GLY B 1 125 ? -4.098 -2.053 -11.203 1 94.38 125 GLY B N 1
ATOM 2318 C CA . GLY B 1 125 ? -2.93 -1.219 -11.43 1 94.38 125 GLY B CA 1
ATOM 2319 C C . GLY B 1 125 ? -1.985 -1.79 -12.469 1 94.38 125 GLY B C 1
ATOM 2320 O O . GLY B 1 125 ? -0.874 -1.288 -12.648 1 94.38 125 GLY B O 1
ATOM 2321 N N . CYS B 1 126 ? -2.371 -2.82 -13.125 1 94.19 126 CYS B N 1
ATOM 2322 C CA . CYS B 1 126 ? -1.487 -3.461 -14.094 1 94.19 126 CYS B CA 1
ATOM 2323 C C . CYS B 1 126 ? -2.121 -3.488 -15.477 1 94.19 126 CYS B C 1
ATOM 2325 O O . CYS B 1 126 ? -1.85 -4.391 -16.266 1 94.19 126 CYS B O 1
ATOM 2327 N N . GLY B 1 127 ? -3.064 -2.555 -15.719 1 89.25 127 GLY B N 1
ATOM 2328 C CA . GLY B 1 127 ? -3.566 -2.449 -17.078 1 89.25 127 GLY B CA 1
ATOM 2329 C C . GLY B 1 127 ? -5.066 -2.246 -17.141 1 89.25 127 GLY B C 1
ATOM 2330 O O . GLY B 1 127 ? -5.578 -1.675 -18.109 1 89.25 127 GLY B O 1
ATOM 2331 N N . SER B 1 128 ? -5.789 -2.65 -16.156 1 90.81 128 SER B N 1
ATOM 2332 C CA . SER B 1 128 ? -7.242 -2.551 -16.25 1 90.81 128 SER B CA 1
ATOM 2333 C C . SER B 1 128 ? -7.711 -1.122 -15.992 1 90.81 128 SER B C 1
ATOM 2335 O O . SER B 1 128 ? -8.586 -0.614 -16.703 1 90.81 128 SER B O 1
ATOM 2337 N N . VAL B 1 129 ? -7.238 -0.502 -14.945 1 89.69 129 VAL B N 1
ATOM 2338 C CA . VAL B 1 129 ? -7.621 0.87 -14.625 1 89.69 129 VAL B CA 1
ATOM 2339 C C . VAL B 1 129 ? -6.445 1.808 -14.883 1 89.69 129 VAL B C 1
ATOM 2341 O O . VAL B 1 129 ? -6.578 2.801 -15.602 1 89.69 129 VAL B O 1
ATOM 2344 N N . LEU B 1 130 ? -5.387 1.576 -14.289 1 89.25 130 LEU B N 1
ATOM 2345 C CA . LEU B 1 130 ? -4.117 2.246 -14.547 1 89.25 130 LEU B CA 1
ATOM 2346 C C . LEU B 1 130 ? -3.01 1.229 -14.805 1 89.25 130 LEU B C 1
ATOM 2348 O O . LEU B 1 130 ? -3.148 0.053 -14.469 1 89.25 130 LEU B O 1
ATOM 2352 N N . ASN B 1 131 ? -1.954 1.635 -15.375 1 89.56 131 ASN B N 1
ATOM 2353 C CA . ASN B 1 131 ? -0.856 0.722 -15.68 1 89.56 131 ASN B CA 1
ATOM 2354 C C . ASN B 1 131 ? 0.422 1.126 -14.945 1 89.56 131 ASN B C 1
ATOM 2356 O O . ASN B 1 131 ? 1.388 1.562 -15.578 1 89.56 131 ASN B O 1
ATOM 2360 N N . ILE B 1 132 ? 0.425 0.837 -13.695 1 88.81 132 ILE B N 1
ATOM 2361 C CA . ILE B 1 132 ? 1.552 1.166 -12.828 1 88.81 132 ILE B CA 1
ATOM 2362 C C . ILE B 1 132 ? 2.73 0.249 -13.148 1 88.81 132 ILE B C 1
ATOM 2364 O O . ILE B 1 132 ? 3.891 0.648 -13.016 1 88.81 132 ILE B O 1
ATOM 2368 N N . SER B 1 133 ? 2.57 -0.924 -13.508 1 80.81 133 SER B N 1
ATOM 2369 C CA . SER B 1 133 ? 3.592 -1.937 -13.75 1 80.81 133 SER B CA 1
ATOM 2370 C C . SER B 1 133 ? 4.559 -1.494 -14.836 1 80.81 133 SER B C 1
ATOM 2372 O O . SER B 1 133 ? 5.762 -1.763 -14.758 1 80.81 133 SER B O 1
ATOM 2374 N N . SER B 1 134 ? 4.012 -0.752 -15.836 1 75.12 134 SER B N 1
ATOM 2375 C CA . SER B 1 134 ? 4.824 -0.457 -17.016 1 75.12 134 SER B CA 1
ATOM 2376 C C . SER B 1 134 ? 5.082 1.04 -17.141 1 75.12 134 SER B C 1
ATOM 2378 O O . SER B 1 134 ? 5.891 1.466 -17.969 1 75.12 134 SER B O 1
ATOM 2380 N N . ALA B 1 135 ? 4.414 1.842 -16.344 1 73.38 135 ALA B N 1
ATOM 2381 C CA . ALA B 1 135 ? 4.52 3.291 -16.516 1 73.38 135 ALA B CA 1
ATOM 2382 C C . ALA B 1 135 ? 5.961 3.758 -16.328 1 73.38 135 ALA B C 1
ATOM 2384 O O . ALA B 1 135 ? 6.699 3.203 -15.508 1 73.38 135 ALA B O 1
ATOM 2385 N N . THR B 1 136 ? 6.363 4.617 -17.234 1 71.5 136 THR B N 1
ATOM 2386 C CA . THR B 1 136 ? 7.656 5.266 -17.047 1 71.5 136 THR B CA 1
ATOM 2387 C C . THR B 1 136 ? 7.609 6.234 -15.867 1 71.5 136 THR B C 1
ATOM 2389 O O . THR B 1 136 ? 7.168 7.375 -16.016 1 71.5 136 THR B O 1
ATOM 2392 N N . LEU B 1 137 ? 7.695 5.699 -14.812 1 68.12 137 LEU B N 1
ATOM 2393 C CA . LEU B 1 137 ? 7.715 6.488 -13.586 1 68.12 137 LEU B CA 1
ATOM 2394 C C . LEU B 1 137 ? 9.133 6.945 -13.258 1 68.12 137 LEU B C 1
ATOM 2396 O O . LEU B 1 137 ? 10.102 6.25 -13.57 1 68.12 137 LEU B O 1
ATOM 2400 N N . THR B 1 138 ? 9.352 8.148 -13.156 1 57.69 138 THR B N 1
ATOM 2401 C CA . THR B 1 138 ? 10.672 8.727 -12.945 1 57.69 138 THR B CA 1
ATOM 2402 C C . THR B 1 138 ? 11.359 8.078 -11.75 1 57.69 138 THR B C 1
ATOM 2404 O O . THR B 1 138 ? 10.914 8.242 -10.609 1 57.69 138 THR B O 1
ATOM 2407 N N . ASP B 1 139 ? 12.461 7.562 -11.812 1 53.03 139 ASP B N 1
ATOM 2408 C CA . ASP B 1 139 ? 13.438 7.094 -10.836 1 53.03 139 ASP B CA 1
ATOM 2409 C C . ASP B 1 139 ? 12.812 6.09 -9.875 1 53.03 139 ASP B C 1
ATOM 2411 O O . ASP B 1 139 ? 13.281 5.934 -8.742 1 53.03 139 ASP B O 1
ATOM 2415 N N . THR B 1 140 ? 11.453 5.738 -10.008 1 54.94 140 THR B N 1
ATOM 2416 C CA . THR B 1 140 ? 10.727 5.004 -8.977 1 54.94 140 THR B CA 1
ATOM 2417 C C . THR B 1 140 ? 10.672 3.516 -9.312 1 54.94 140 THR B C 1
ATOM 2419 O O . THR B 1 140 ? 9.781 3.07 -10.039 1 54.94 140 THR B O 1
ATOM 2422 N N . GLY B 1 141 ? 11.688 2.828 -9.148 1 60.12 141 GLY B N 1
ATOM 2423 C CA . GLY B 1 141 ? 11.797 1.386 -9.297 1 60.12 141 GLY B CA 1
ATOM 2424 C C . GLY B 1 141 ? 11.602 0.913 -10.727 1 60.12 141 GLY B C 1
ATOM 2425 O O . GLY B 1 141 ? 11.086 1.656 -11.562 1 60.12 141 GLY B O 1
ATOM 2426 N N . GLU B 1 142 ? 12.07 -0.21 -11.016 1 71.75 142 GLU B N 1
ATOM 2427 C CA . GLU B 1 142 ? 12.023 -0.791 -12.352 1 71.75 142 GLU B CA 1
ATOM 2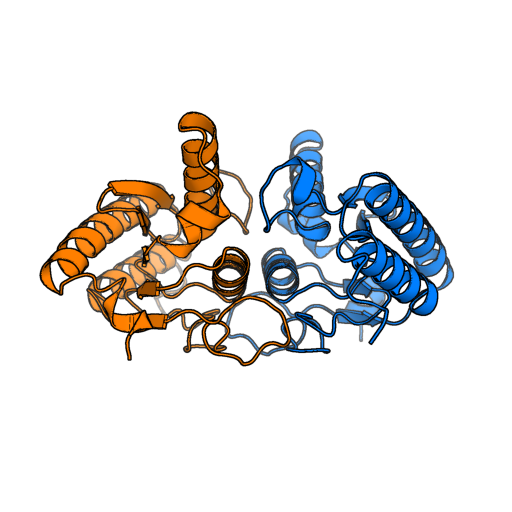428 C C . GLU 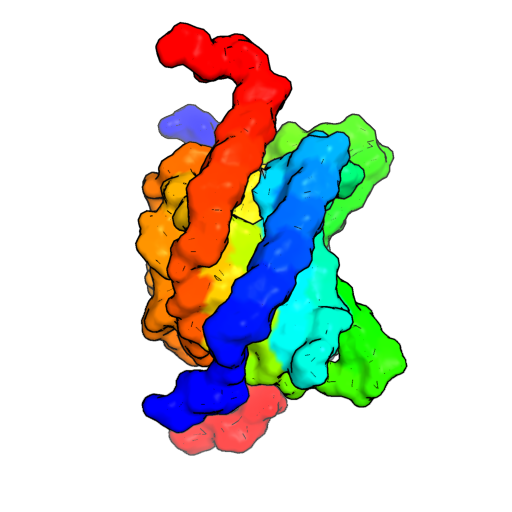B 1 142 ? 10.648 -1.361 -12.664 1 71.75 142 GLU B C 1
ATOM 2430 O O . GLU B 1 142 ? 10.008 -1.955 -11.789 1 71.75 142 GLU B O 1
ATOM 2435 N N . PRO B 1 143 ? 10.156 -1.001 -13.734 1 83.94 143 PRO B N 1
ATOM 2436 C CA . PRO B 1 143 ? 8.922 -1.65 -14.188 1 83.94 143 PRO B CA 1
ATOM 2437 C C . PRO B 1 143 ? 8.977 -3.172 -14.07 1 83.94 143 PRO B C 1
ATOM 2439 O O . PRO B 1 143 ? 10.062 -3.746 -13.984 1 83.94 143 PRO B O 1
ATOM 2442 N N . PHE B 1 144 ? 7.844 -3.736 -13.867 1 89.56 144 PHE B N 1
ATOM 2443 C CA . PHE B 1 144 ? 7.785 -5.191 -13.875 1 89.56 144 PHE B CA 1
ATOM 2444 C C . PHE B 1 144 ? 6.855 -5.695 -14.969 1 89.56 144 PHE B C 1
ATOM 2446 O O . PHE B 1 144 ? 6.004 -4.949 -15.453 1 89.56 144 PHE B O 1
ATOM 2453 N N . GLN B 1 145 ? 6.977 -6.961 -15.352 1 91.12 145 GLN B N 1
ATOM 2454 C CA . GLN B 1 145 ? 6.172 -7.59 -16.391 1 91.12 145 GLN B CA 1
ATOM 2455 C C . GLN B 1 145 ? 4.926 -8.25 -15.805 1 91.12 145 GLN B C 1
ATOM 2457 O O . GLN B 1 145 ? 4.914 -8.633 -14.633 1 91.12 145 GLN B O 1
ATOM 2462 N N . CYS B 1 146 ? 3.902 -8.344 -16.625 1 93.69 146 CYS B N 1
ATOM 2463 C CA . CYS B 1 146 ? 2.67 -9.008 -16.219 1 93.69 146 CYS B CA 1
ATOM 2464 C C . CYS B 1 146 ? 2.26 -10.062 -17.25 1 93.69 146 CYS B C 1
ATOM 2466 O O . CYS B 1 146 ? 2.391 -9.852 -18.453 1 93.69 146 CYS B O 1
ATOM 2468 N N . ILE B 1 147 ? 1.89 -11.18 -16.797 1 92.12 147 ILE B N 1
ATOM 2469 C CA . ILE B 1 147 ? 1.189 -12.203 -17.562 1 92.12 147 ILE B CA 1
ATOM 2470 C C . ILE B 1 147 ? -0.211 -12.406 -16.984 1 92.12 147 ILE B C 1
ATOM 2472 O O . ILE B 1 147 ? -0.365 -12.703 -15.797 1 92.12 147 ILE B O 1
ATOM 2476 N N . ALA B 1 148 ? -1.22 -12.289 -17.844 1 93.44 148 ALA B N 1
ATOM 2477 C CA . ALA B 1 148 ? -2.59 -12.266 -17.344 1 93.44 148 ALA B CA 1
ATOM 2478 C C . ALA B 1 148 ? -3.402 -13.422 -17.906 1 93.44 148 ALA B C 1
ATOM 2480 O O . ALA B 1 148 ? -3.004 -14.047 -18.906 1 93.44 148 ALA B O 1
ATOM 2481 N N . GLY B 1 149 ? -4.516 -13.711 -17.172 1 91.88 149 GLY B N 1
ATOM 2482 C CA . GLY B 1 149 ? -5.559 -14.5 -17.812 1 91.88 149 GLY B CA 1
ATOM 2483 C C . GLY B 1 149 ? -5.613 -15.93 -17.312 1 91.88 149 GLY B C 1
ATOM 2484 O O . GLY B 1 149 ? -6.465 -16.703 -17.734 1 91.88 149 GLY B O 1
ATOM 2485 N N . TYR B 1 150 ? -4.723 -16.312 -16.422 1 90.06 150 TYR B N 1
ATOM 2486 C CA . TYR B 1 150 ? -4.727 -17.688 -15.953 1 90.06 150 TYR B CA 1
ATOM 2487 C C . TYR B 1 150 ? -5.91 -17.938 -15.023 1 90.06 150 TYR B C 1
ATOM 2489 O O . TYR B 1 150 ? -6.121 -17.203 -14.062 1 90.06 150 TYR B O 1
ATOM 2497 N N . ARG B 1 151 ? -6.758 -18.906 -15.406 1 92.5 151 ARG B N 1
ATOM 2498 C CA . ARG B 1 151 ? -7.934 -19.297 -14.633 1 92.5 151 ARG B CA 1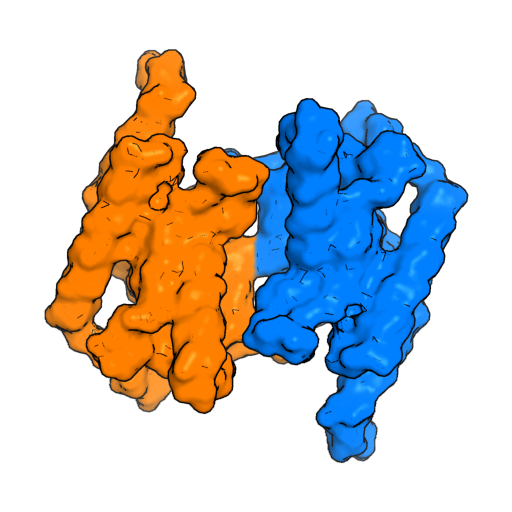
ATOM 2499 C C . ARG B 1 151 ? -8.812 -18.094 -14.32 1 92.5 151 ARG B C 1
ATOM 2501 O O . ARG B 1 151 ? -9.367 -17.984 -13.227 1 92.5 151 ARG B O 1
ATOM 2508 N N . SER B 1 152 ? -8.883 -17.203 -15.203 1 95.38 152 SER B N 1
ATOM 2509 C CA . SER B 1 152 ? -9.602 -15.938 -15.047 1 95.38 152 SER B CA 1
ATOM 2510 C C . SER B 1 152 ? -11.07 -16.172 -14.742 1 95.38 152 SER B C 1
ATOM 2512 O O . SER B 1 152 ? -11.648 -15.508 -13.883 1 95.38 152 SER B O 1
ATOM 2514 N N . GLU B 1 153 ? -11.688 -17.094 -15.391 1 95.31 153 GLU B N 1
ATOM 2515 C CA . GLU B 1 153 ? -13.109 -17.359 -15.211 1 95.31 153 GLU B CA 1
ATOM 2516 C C . GLU B 1 153 ? -13.414 -17.812 -13.789 1 95.31 153 GLU B C 1
ATOM 2518 O O . GLU B 1 153 ? -14.391 -17.359 -13.18 1 95.31 153 GLU B O 1
ATOM 2523 N N . GLU B 1 154 ? -12.648 -18.625 -13.32 1 96.06 154 GLU B N 1
ATOM 2524 C CA . GLU B 1 154 ? -12.836 -19.109 -11.953 1 96.06 154 GLU B CA 1
ATOM 2525 C C . GLU B 1 154 ? -12.672 -17.984 -10.938 1 96.06 154 GLU B C 1
ATOM 2527 O O . GLU B 1 154 ? -13.438 -17.891 -9.984 1 96.06 154 GLU B O 1
ATOM 2532 N N . ALA B 1 155 ? -11.672 -17.188 -11.156 1 95.81 155 ALA B N 1
ATOM 2533 C CA . ALA B 1 155 ? -11.438 -16.047 -10.266 1 95.81 155 ALA B CA 1
ATOM 2534 C C . ALA B 1 155 ? -12.625 -15.086 -10.281 1 95.81 155 ALA B C 1
ATOM 2536 O O . ALA B 1 155 ? -13.086 -14.641 -9.227 1 95.81 155 ALA B O 1
ATOM 2537 N N . VAL B 1 156 ? -13.094 -14.797 -11.438 1 96.25 156 VAL B N 1
ATOM 2538 C CA . VAL B 1 156 ? -14.242 -13.906 -11.586 1 96.25 156 VAL B CA 1
ATOM 2539 C C . VAL B 1 156 ? -15.445 -14.5 -10.859 1 96.25 156 VAL B C 1
ATOM 2541 O O . VAL B 1 156 ? -16.156 -13.781 -10.156 1 96.25 156 VAL B O 1
ATOM 2544 N N . GLU B 1 157 ? -15.617 -15.75 -11.039 1 96.69 157 GLU B N 1
ATOM 2545 C CA . GLU B 1 157 ? -16.75 -16.422 -10.398 1 96.69 157 GLU B CA 1
ATOM 2546 C C . GLU B 1 157 ? -16.656 -16.328 -8.883 1 96.69 157 GLU B C 1
ATOM 2548 O O . GLU B 1 157 ? -17.656 -16.141 -8.195 1 96.69 157 GLU B O 1
ATOM 2553 N N . MET B 1 158 ? -15.523 -16.469 -8.336 1 96.5 158 MET B N 1
ATOM 2554 C CA . MET B 1 158 ? -15.328 -16.375 -6.895 1 96.5 158 MET B CA 1
ATOM 2555 C C . MET B 1 158 ? -15.648 -14.953 -6.406 1 96.5 158 MET B C 1
ATOM 2557 O O . MET B 1 158 ? -16.234 -14.781 -5.344 1 96.5 158 MET B O 1
ATOM 2561 N N . LEU B 1 159 ? -15.242 -13.961 -7.195 1 95.12 159 LEU B N 1
ATOM 2562 C CA . LEU B 1 159 ? -15.547 -12.578 -6.84 1 95.12 159 LEU B CA 1
ATOM 2563 C C . LEU B 1 159 ? -17.047 -12.336 -6.844 1 95.12 159 LEU B C 1
ATOM 2565 O O . LEU B 1 159 ? -17.594 -11.734 -5.906 1 95.12 159 LEU B O 1
ATOM 2569 N N . LYS B 1 160 ? -17.703 -12.836 -7.82 1 94.06 160 LYS B N 1
ATOM 2570 C CA . LYS B 1 160 ? -19.141 -12.695 -7.902 1 94.06 160 LYS B CA 1
ATOM 2571 C C . LYS B 1 160 ? -19.828 -13.367 -6.715 1 94.06 160 LYS B C 1
ATOM 2573 O O . LYS B 1 160 ? -20.766 -12.805 -6.133 1 94.06 160 LYS B O 1
ATOM 2578 N N . THR B 1 161 ? -19.359 -14.508 -6.438 1 94.44 161 THR B N 1
ATOM 2579 C CA . THR B 1 161 ? -19.906 -15.25 -5.305 1 94.44 161 THR B CA 1
ATOM 2580 C C . THR B 1 161 ? -19.766 -14.445 -4.012 1 94.44 161 THR B C 1
ATOM 2582 O O . THR B 1 161 ? -20.703 -14.359 -3.219 1 94.44 161 THR B O 1
ATOM 2585 N N . PHE B 1 162 ? -18.703 -13.867 -3.752 1 94.75 162 PHE B N 1
ATOM 2586 C CA . PHE B 1 162 ? -18.438 -13.07 -2.562 1 94.75 162 PHE B CA 1
ATOM 2587 C C . PHE B 1 162 ? -19.391 -11.883 -2.48 1 94.75 162 PHE B C 1
ATOM 2589 O O . PHE B 1 162 ? -20.016 -11.656 -1.445 1 94.75 162 PHE B O 1
ATOM 2596 N N . TYR B 1 163 ? -19.484 -11.125 -3.586 1 89.44 163 TYR B N 1
ATOM 2597 C CA . TYR B 1 163 ? -20.297 -9.906 -3.572 1 89.44 163 TYR B CA 1
ATOM 2598 C C . TYR B 1 163 ? -21.781 -10.227 -3.461 1 89.44 163 TYR B C 1
ATOM 2600 O O . TYR B 1 163 ? -22.547 -9.453 -2.879 1 89.44 163 TYR B O 1
ATOM 2608 N N . ARG B 1 164 ? -22.172 -11.375 -3.969 1 88.38 164 ARG B N 1
ATOM 2609 C CA . ARG B 1 164 ? -23.547 -11.828 -3.807 1 88.38 164 ARG B CA 1
ATOM 2610 C C . ARG B 1 164 ? -23.844 -12.164 -2.35 1 88.38 164 ARG B C 1
ATOM 2612 O O . ARG B 1 164 ? -24.938 -11.883 -1.852 1 88.38 164 ARG B O 1
ATOM 2619 N N . GLN B 1 165 ? -22.922 -12.719 -1.692 1 85.56 165 GLN B N 1
ATOM 2620 C CA . GLN B 1 165 ? -23.078 -13.094 -0.292 1 85.56 165 GLN B CA 1
ATOM 2621 C C . GLN B 1 165 ? -23.094 -11.867 0.611 1 85.56 165 GLN B C 1
ATOM 2623 O O . GLN B 1 165 ? -23.75 -11.859 1.651 1 85.56 165 GLN B O 1
ATOM 2628 N N . GLU B 1 166 ? -22.297 -10.852 0.33 1 76.12 166 GLU B N 1
ATOM 2629 C CA . GLU B 1 166 ? -22.172 -9.648 1.148 1 76.12 166 GLU B CA 1
ATOM 2630 C C . GLU B 1 166 ? -23.391 -8.742 0.97 1 76.12 166 GLU B C 1
ATOM 2632 O O . GLU B 1 166 ? -23.766 -8.008 1.886 1 76.12 166 GLU B O 1
ATOM 2637 N N . ASN B 1 167 ? -23.906 -8.562 -0.273 1 64.12 167 ASN B N 1
ATOM 2638 C CA . ASN B 1 167 ? -25.125 -7.812 -0.55 1 64.12 167 ASN B CA 1
ATOM 2639 C C . ASN B 1 167 ? -26.25 -8.727 -1.046 1 64.12 167 ASN B C 1
ATOM 2641 O O . ASN B 1 167 ? -26.516 -8.789 -2.246 1 64.12 167 ASN B O 1
ATOM 2645 N N . PRO B 1 168 ? -26.719 -9.57 -0.088 1 54.5 168 PRO B N 1
ATOM 2646 C CA . PRO B 1 168 ? -27.781 -10.461 -0.571 1 54.5 168 PRO B CA 1
ATOM 2647 C C . PRO B 1 168 ? -28.859 -9.719 -1.339 1 54.5 168 PRO B C 1
ATOM 2649 O O . PRO B 1 168 ? -29.484 -10.289 -2.238 1 54.5 168 PRO B O 1
ATOM 2652 N N . ASN B 1 169 ? -29.234 -8.562 -1.064 1 52.84 169 ASN B N 1
ATOM 2653 C CA . ASN B 1 169 ? -30.266 -7.797 -1.754 1 52.84 169 ASN B CA 1
ATOM 2654 C C . ASN B 1 169 ? -29.75 -7.215 -3.068 1 52.84 169 ASN B C 1
ATOM 2656 O O . ASN B 1 169 ? -30.5 -6.59 -3.812 1 52.84 169 ASN B O 1
ATOM 2660 N N . GLY B 1 170 ? -28.562 -7.129 -3.412 1 43.25 170 GLY B N 1
ATOM 2661 C CA . GLY B 1 170 ? -27.969 -6.453 -4.555 1 43.25 170 GLY B CA 1
ATOM 2662 C C . GLY B 1 170 ? -28.125 -7.227 -5.852 1 43.25 170 GLY B C 1
ATOM 2663 O O . GLY B 1 170 ? -27.703 -6.758 -6.914 1 43.25 170 GLY B O 1
ATOM 2664 N N . SER B 1 171 ? -28 -8.492 -6.031 1 39.56 171 SER B N 1
ATOM 2665 C CA . SER B 1 171 ? -28.094 -9.211 -7.293 1 39.56 171 SER B CA 1
ATOM 2666 C C . SER B 1 171 ? -29.469 -8.992 -7.941 1 39.56 171 SER B C 1
ATOM 2668 O O . SER B 1 171 ? -29.688 -9.406 -9.086 1 39.56 171 SER B O 1
ATOM 2670 N N . VAL B 1 172 ? -30.625 -8.805 -7.211 1 35.31 172 VAL B N 1
ATOM 2671 C CA . VAL B 1 172 ? -31.906 -9 -7.879 1 35.31 172 VAL B CA 1
ATOM 2672 C C . VAL B 1 172 ? -32.156 -7.859 -8.867 1 35.31 172 VAL B C 1
ATOM 2674 O O . VAL B 1 172 ? -33.219 -7.785 -9.492 1 35.31 172 VAL B O 1
ATOM 2677 N N . SER B 1 173 ? -31.438 -6.746 -8.914 1 27.44 173 SER B N 1
ATOM 2678 C CA . SER B 1 173 ? -32.062 -5.926 -9.93 1 27.44 173 SER B CA 1
ATOM 2679 C C . SER B 1 173 ? -31.672 -6.363 -11.336 1 27.44 173 SER B C 1
ATOM 2681 O O . SER B 1 173 ? -30.562 -6.883 -11.531 1 27.44 173 SER B O 1
#

InterPro domains:
  IPR002125 Cytidine and deoxycytidylate deaminase domain [PF00383] (14-118)
  IPR002125 Cytidine and deoxycytidylate deaminase domain [PS51747] (12-137)
  IPR016192 APOBEC/CMP deaminase, zinc-binding [PS00903] (63-106)
  IPR016193 Cytidine deaminase-like [SSF53927] (14-167)
  IPR028883 tRNA-specific adenosine deaminase [MF_00972] (18-167)

Radius of gyration: 20.08 Å; Cα contacts (8 Å, |Δi|>4): 759; chains: 2; bounding box: 62×54×46 Å

Sequence (346 aa):
MEAAERWRASAGEIEAWMDRAVDMAKDALENGEVPVGCLMVYNNEIVGKGRNEVNETKNATRHAEMVAIDQVLDWCQQHKKQPEEVFTHTVLYVTVEPCIMCAAALRIMKIPLVVYGCQNERFGGCGSVLNISSATLTDTGEPFQCIAGYRSEEAVEMLKTFYRQENPNGSVSMEAAERWRASAGEIEAWMDRAVDMAKDALENGEVPVGCLMVYNNEIVGKGRNEVNETKNATRHAEMVAIDQVLDWCQQHKKQPEEVFTHTVLYVTVEPCIMCAAALRIMKIPLVVYGCQNERFGGCGSVLNISSATLTDTGEPFQCIAGYRSEEAVEMLKTFYRQENPNGSVS

pLDDT: mean 88.76, std 16.54, range [26.8, 98.75]

Organism: Naja naja (NCBI:txid35670)

Solvent-accessible surface area (backbone atoms only — not comparable to full-atom values): 17082 Å² total; per-residue (Å²): 119,66,73,62,56,72,72,56,65,50,71,68,53,47,50,55,51,43,51,53,14,47,54,38,10,52,52,16,42,75,67,72,23,67,44,29,6,23,36,32,33,40,88,92,32,81,50,16,61,16,36,31,38,27,68,86,66,70,33,84,73,35,35,16,63,54,42,15,50,51,36,35,51,51,44,20,60,77,66,73,44,59,52,64,65,49,28,52,54,22,38,37,30,27,30,45,34,45,33,41,31,48,26,37,44,40,26,68,50,32,30,42,36,37,36,23,9,22,77,24,72,42,46,7,5,70,58,65,62,38,45,56,29,67,46,88,48,48,92,53,52,54,58,29,47,76,47,75,53,57,66,20,68,61,37,49,50,45,43,50,52,48,52,41,68,76,36,69,80,64,68,76,116,120,66,73,64,58,71,73,58,66,49,71,69,54,46,50,54,53,44,52,52,14,47,53,38,10,51,52,16,43,77,68,70,23,67,44,28,6,23,36,31,33,40,88,91,31,80,49,14,60,14,37,31,39,27,69,86,65,71,33,84,74,36,36,17,63,54,43,15,50,54,37,35,48,51,46,20,61,76,64,74,45,60,52,64,65,50,29,52,54,21,38,36,32,26,31,45,34,45,32,40,30,49,26,37,45,39,25,66,50,32,29,43,37,35,37,24,9,23,79,24,71,41,45,7,5,70,57,63,62,39,46,57,30,68,47,89,46,48,93,51,52,54,60,30,48,76,45,75,54,56,66,21,66,61,38,50,50,46,44,52,52,47,52,41,67,74,36,67,80,63,68,77,115